Protein AF-A0A6P4ZY18-F1 (afdb_monomer)

pLDDT: mean 88.41, std 15.74, range [32.25, 98.5]

Sequence (252 aa):
MFEMVTLADTQAHAQQAAKAVVVQYEDLEPKIITIEDAILHQSFFHPINKIEKGNLQEAFEKADQIIEGKLRIGGQEHFYLETCAAIVVPHGEDGEMEIYCSTQNPDMTQMLAAKALGVPANRVVCRVKRIGGGFGGKETRICVLSSVCAVAAHKLVWRDSGCNAVTAAGRTVELYTDEHVDAILCPPCNDACVASALLAGYWNIPAITWAAMDPRMDDKILFNTLTRLLLPFNSLGKFNSLGKVNLFSQYM

Structure (mmCIF, N/CA/C/O backbone):
data_AF-A0A6P4ZY18-F1
#
_entry.id   AF-A0A6P4ZY18-F1
#
loop_
_atom_site.group_PDB
_atom_site.id
_atom_site.type_symbol
_atom_site.label_atom_id
_atom_site.label_alt_id
_atom_site.label_comp_id
_atom_site.label_asym_id
_atom_site.label_entity_id
_atom_site.label_seq_id
_atom_site.pdbx_PDB_ins_code
_atom_site.Cartn_x
_atom_site.Cartn_y
_atom_site.Cartn_z
_atom_site.occupancy
_atom_site.B_iso_or_equiv
_atom_site.auth_seq_id
_atom_site.auth_comp_id
_atom_site.auth_asym_id
_atom_site.auth_atom_id
_atom_site.pdbx_PDB_model_num
ATOM 1 N N . MET A 1 1 ? 8.460 -4.652 10.231 1.00 42.56 1 MET A N 1
ATOM 2 C CA . MET A 1 1 ? 7.378 -5.064 9.315 1.00 42.56 1 MET A CA 1
ATOM 3 C C . MET A 1 1 ? 7.852 -4.762 7.904 1.00 42.56 1 MET A C 1
ATOM 5 O O . MET A 1 1 ? 8.140 -3.605 7.629 1.00 42.56 1 MET A O 1
ATOM 9 N N . PHE A 1 2 ? 8.040 -5.785 7.072 1.00 50.34 2 PHE A N 1
ATOM 10 C CA . PHE A 1 2 ? 8.328 -5.607 5.648 1.00 50.34 2 PHE A CA 1
ATOM 11 C C . PHE A 1 2 ? 7.022 -5.822 4.890 1.00 50.34 2 PHE A C 1
ATOM 13 O O . PHE A 1 2 ? 6.466 -6.917 4.929 1.00 50.34 2 PHE A O 1
ATOM 20 N N . GLU A 1 3 ? 6.522 -4.773 4.248 1.00 63.06 3 GLU A N 1
ATOM 21 C CA . GLU A 1 3 ? 5.388 -4.853 3.332 1.00 63.06 3 GLU A CA 1
ATOM 22 C C . GLU A 1 3 ? 5.936 -4.724 1.909 1.00 63.06 3 GLU A C 1
ATOM 24 O O . GLU A 1 3 ? 6.716 -3.817 1.617 1.00 63.06 3 GLU A O 1
ATOM 29 N N . MET A 1 4 ? 5.579 -5.669 1.040 1.00 80.88 4 MET A N 1
ATOM 30 C CA . MET A 1 4 ? 6.040 -5.717 -0.345 1.00 80.88 4 MET A CA 1
ATOM 31 C C . MET A 1 4 ? 4.853 -5.550 -1.287 1.00 80.88 4 MET A C 1
ATOM 33 O O . MET A 1 4 ? 3.763 -6.066 -1.043 1.00 80.88 4 MET A O 1
ATOM 37 N N . VAL A 1 5 ? 5.087 -4.842 -2.385 1.00 86.06 5 VAL A N 1
ATOM 38 C CA . VAL A 1 5 ? 4.104 -4.599 -3.440 1.00 86.06 5 VAL A CA 1
ATOM 39 C C . VAL A 1 5 ? 4.647 -5.223 -4.710 1.00 86.06 5 VAL A C 1
ATOM 41 O O . VAL A 1 5 ? 5.818 -5.045 -5.040 1.00 86.06 5 VAL A O 1
ATOM 44 N N . THR A 1 6 ? 3.806 -5.975 -5.411 1.00 88.62 6 THR A N 1
ATOM 45 C CA . THR A 1 6 ? 4.151 -6.545 -6.713 1.00 88.62 6 THR A CA 1
ATOM 46 C C . THR A 1 6 ? 3.483 -5.739 -7.810 1.00 88.62 6 THR A C 1
ATOM 48 O O . THR A 1 6 ? 2.331 -5.325 -7.690 1.00 88.62 6 THR A O 1
ATOM 51 N N . LEU A 1 7 ? 4.232 -5.501 -8.879 1.00 88.69 7 LEU A N 1
ATOM 52 C CA . LEU A 1 7 ? 3.777 -4.766 -10.047 1.00 88.69 7 LEU A CA 1
ATOM 53 C C . LEU A 1 7 ? 3.957 -5.664 -11.260 1.00 88.69 7 LEU A C 1
ATOM 55 O O . LEU A 1 7 ? 4.969 -6.353 -11.384 1.00 88.69 7 LEU A O 1
ATOM 59 N N . ALA A 1 8 ? 2.954 -5.671 -12.127 1.00 87.44 8 ALA A N 1
ATOM 60 C CA . ALA A 1 8 ? 2.957 -6.436 -13.358 1.00 87.44 8 ALA A CA 1
ATOM 61 C C . ALA A 1 8 ? 2.054 -5.757 -14.395 1.00 87.44 8 ALA A C 1
ATOM 63 O O . ALA A 1 8 ? 1.244 -4.891 -14.065 1.00 87.44 8 ALA A O 1
ATOM 64 N N . ASP A 1 9 ? 2.187 -6.196 -15.638 1.00 85.81 9 ASP A N 1
ATOM 65 C CA . ASP A 1 9 ? 1.346 -5.836 -16.781 1.00 85.81 9 ASP A CA 1
ATOM 66 C C . ASP A 1 9 ? -0.123 -6.266 -16.609 1.00 85.81 9 ASP A C 1
ATOM 68 O O . ASP A 1 9 ? -1.030 -5.618 -17.130 1.00 85.81 9 ASP A O 1
ATOM 72 N N . THR A 1 10 ? -0.375 -7.342 -15.854 1.00 89.50 10 THR A N 1
ATOM 73 C CA . THR A 1 10 ? -1.726 -7.827 -15.554 1.00 89.50 10 THR A CA 1
ATOM 74 C C . THR A 1 10 ? -1.935 -8.109 -14.069 1.00 89.50 10 THR A C 1
ATOM 76 O O . THR A 1 10 ? -1.023 -8.500 -13.336 1.00 89.50 10 THR A O 1
ATOM 79 N N . GLN A 1 11 ? -3.191 -7.997 -13.626 1.00 92.19 11 GLN A N 1
ATOM 80 C CA . GLN A 1 11 ? -3.590 -8.354 -12.262 1.00 92.19 11 GLN A CA 1
ATOM 81 C C . GLN A 1 11 ? -3.248 -9.814 -11.920 1.00 92.19 11 GLN A C 1
ATOM 83 O O . GLN A 1 11 ? -2.811 -10.100 -10.805 1.00 92.19 11 GLN A O 1
ATOM 88 N N . ALA A 1 12 ? -3.427 -10.737 -12.871 1.00 93.94 12 ALA A N 1
ATOM 89 C CA . ALA A 1 12 ? -3.152 -12.155 -12.666 1.00 93.94 12 ALA A CA 1
ATOM 90 C C . ALA A 1 12 ? -1.658 -12.411 -12.415 1.00 93.94 12 ALA A C 1
ATOM 92 O O . ALA A 1 12 ? -1.312 -13.131 -11.476 1.00 93.94 12 ALA A O 1
ATOM 93 N N . HIS A 1 13 ? -0.777 -11.778 -13.196 1.00 89.69 13 HIS A N 1
ATOM 94 C CA . HIS A 1 13 ? 0.669 -11.876 -13.002 1.00 89.69 13 HIS A CA 1
ATOM 95 C C . HIS A 1 13 ? 1.104 -11.281 -11.658 1.00 89.69 13 HIS A C 1
ATOM 97 O O . HIS A 1 13 ? 1.858 -11.926 -10.932 1.00 89.69 13 HIS A O 1
ATOM 103 N N . ALA A 1 14 ? 0.571 -10.116 -11.268 1.00 89.38 14 ALA A N 1
ATOM 104 C CA . ALA A 1 14 ? 0.871 -9.515 -9.966 1.00 89.38 14 ALA A CA 1
ATOM 105 C C . ALA A 1 14 ? 0.472 -10.447 -8.805 1.00 89.38 14 ALA A C 1
ATOM 107 O O . ALA A 1 14 ? 1.253 -10.678 -7.885 1.00 89.38 14 ALA A O 1
ATOM 108 N N . GLN A 1 15 ? -0.711 -11.067 -8.873 1.00 91.69 15 GLN A N 1
ATOM 109 C CA . GLN A 1 15 ? -1.169 -12.017 -7.852 1.00 91.69 15 GLN A CA 1
ATOM 110 C C . GLN A 1 15 ? -0.319 -13.292 -7.788 1.00 91.69 15 GLN A C 1
ATOM 112 O O . GLN A 1 15 ? -0.072 -13.808 -6.698 1.00 91.69 15 GLN A O 1
ATOM 117 N N . GLN A 1 16 ? 0.115 -13.819 -8.935 1.00 91.25 16 GLN A N 1
ATOM 118 C CA . GLN A 1 16 ? 1.015 -14.974 -8.983 1.00 91.25 16 GLN A CA 1
ATOM 119 C C . GLN A 1 16 ? 2.385 -14.629 -8.394 1.00 91.25 16 GLN A C 1
ATOM 121 O O . GLN A 1 16 ? 2.883 -15.370 -7.549 1.00 91.25 16 GLN A O 1
ATOM 126 N N . ALA A 1 17 ? 2.945 -13.477 -8.774 1.00 89.00 17 ALA A N 1
ATOM 127 C CA . ALA A 1 17 ? 4.207 -12.982 -8.238 1.00 89.00 17 ALA A CA 1
ATOM 128 C C . ALA A 1 17 ? 4.126 -12.780 -6.720 1.00 89.00 17 ALA A C 1
ATOM 130 O O . ALA A 1 17 ? 5.000 -13.251 -6.000 1.00 89.00 17 ALA A O 1
ATOM 131 N N . ALA A 1 18 ? 3.047 -12.168 -6.217 1.00 89.62 18 ALA A N 1
ATOM 132 C CA . ALA A 1 18 ? 2.847 -11.951 -4.784 1.00 89.62 18 ALA A CA 1
ATOM 133 C C . ALA A 1 18 ? 2.841 -13.264 -3.987 1.00 89.62 18 ALA A C 1
ATOM 135 O O . ALA A 1 18 ? 3.420 -13.326 -2.908 1.00 89.62 18 ALA A O 1
ATOM 136 N N . LYS A 1 19 ? 2.233 -14.327 -4.530 1.00 90.69 19 LYS A N 1
ATOM 137 C CA . LYS A 1 19 ? 2.196 -15.657 -3.894 1.00 90.69 19 LYS A CA 1
ATOM 138 C C . LYS A 1 19 ? 3.545 -16.378 -3.898 1.00 90.69 19 LYS A C 1
ATOM 140 O O . LYS A 1 19 ? 3.725 -17.299 -3.109 1.00 90.69 19 LYS A O 1
ATOM 145 N N . ALA A 1 20 ? 4.459 -15.998 -4.786 1.00 90.06 20 ALA A N 1
ATOM 146 C CA . ALA A 1 20 ? 5.787 -16.598 -4.886 1.00 90.06 20 ALA A CA 1
ATOM 147 C C . ALA A 1 20 ? 6.813 -15.953 -3.937 1.00 90.06 20 ALA A C 1
ATOM 149 O O . ALA A 1 20 ? 7.893 -16.508 -3.740 1.00 90.06 20 ALA A O 1
ATOM 150 N N . VAL A 1 21 ? 6.498 -14.791 -3.353 1.00 87.88 21 VAL A N 1
ATOM 151 C CA . VAL A 1 21 ? 7.385 -14.105 -2.407 1.00 87.88 21 VAL A CA 1
ATOM 152 C C . VAL A 1 21 ? 7.471 -14.907 -1.109 1.00 87.88 21 VAL A C 1
ATOM 154 O O . VAL A 1 21 ? 6.468 -15.132 -0.435 1.00 87.88 21 VAL A O 1
ATOM 157 N N . VAL A 1 22 ? 8.689 -15.300 -0.734 1.00 88.25 22 VAL A N 1
ATOM 158 C CA . VAL A 1 22 ? 8.976 -15.958 0.545 1.00 88.25 22 VAL A CA 1
ATOM 159 C C . VAL A 1 22 ? 9.568 -14.930 1.498 1.00 88.25 22 VAL A C 1
ATOM 161 O O . VAL A 1 22 ? 10.615 -14.350 1.216 1.00 88.25 22 VAL A O 1
ATOM 164 N N . VAL A 1 23 ? 8.909 -14.721 2.637 1.00 88.06 23 VAL A N 1
ATOM 165 C CA . VAL A 1 23 ? 9.386 -13.828 3.698 1.00 88.06 23 VAL A CA 1
ATOM 166 C C . VAL A 1 23 ? 9.720 -14.659 4.929 1.00 88.06 23 VAL A C 1
ATOM 168 O O . VAL A 1 23 ? 8.939 -15.515 5.341 1.00 88.06 23 VAL A O 1
ATOM 171 N N . GLN A 1 24 ? 10.896 -14.416 5.500 1.00 91.75 24 GLN A N 1
ATOM 172 C CA . GLN A 1 24 ? 11.317 -15.019 6.760 1.00 91.75 24 GLN A CA 1
ATOM 173 C C . GLN A 1 24 ? 11.017 -14.048 7.899 1.00 91.75 24 GLN A C 1
ATOM 175 O O . GLN A 1 24 ? 11.334 -12.861 7.807 1.00 91.75 24 GLN A O 1
ATOM 180 N N . TYR A 1 25 ? 10.401 -14.562 8.959 1.00 91.06 25 TYR A N 1
ATOM 181 C CA . TYR A 1 25 ? 10.022 -13.793 10.137 1.00 91.06 25 TYR A CA 1
ATOM 182 C C . TYR A 1 25 ? 10.661 -14.400 11.380 1.00 91.06 25 TYR A C 1
ATOM 184 O O . TYR A 1 25 ? 10.844 -15.614 11.467 1.00 91.06 25 TYR A O 1
ATOM 192 N N . GLU A 1 26 ? 10.956 -13.539 12.342 1.00 94.56 26 GLU A N 1
ATOM 193 C CA . GLU A 1 26 ? 11.234 -13.918 13.718 1.00 94.56 26 GLU A CA 1
ATOM 194 C C . GLU A 1 26 ? 10.052 -13.452 14.567 1.00 94.56 26 GLU A C 1
ATOM 196 O O . GLU A 1 26 ? 9.634 -12.292 14.477 1.00 94.56 26 GLU A O 1
ATOM 201 N N . ASP A 1 27 ? 9.489 -14.366 15.352 1.00 94.06 27 ASP A N 1
ATOM 202 C CA . ASP A 1 27 ? 8.373 -14.056 16.236 1.00 94.06 27 ASP A CA 1
ATOM 203 C C . ASP A 1 27 ? 8.857 -13.225 17.426 1.00 94.06 27 ASP A C 1
ATOM 205 O O . ASP A 1 27 ? 9.810 -13.589 18.114 1.00 94.06 27 ASP A O 1
ATOM 209 N N . LEU A 1 28 ? 8.162 -12.119 17.689 1.00 94.25 28 LEU A N 1
ATOM 210 C CA . LEU A 1 28 ? 8.415 -11.265 18.844 1.00 94.25 28 LEU A CA 1
ATOM 211 C C . LEU A 1 28 ? 7.358 -11.506 19.922 1.00 94.25 28 LEU A C 1
ATOM 213 O O . LEU A 1 28 ? 6.168 -11.609 19.619 1.00 94.25 28 LEU A O 1
ATOM 217 N N . GLU A 1 29 ? 7.802 -11.535 21.177 1.00 93.56 29 GLU A N 1
ATOM 218 C CA . GLU A 1 29 ? 6.944 -11.646 22.358 1.00 93.56 29 GLU A CA 1
ATOM 219 C C . GLU A 1 29 ? 7.043 -10.379 23.232 1.00 93.56 29 GLU A C 1
ATOM 221 O O . GLU A 1 29 ? 8.130 -9.801 23.341 1.00 93.56 29 GLU A O 1
ATOM 226 N N . PRO A 1 30 ? 5.942 -9.938 23.876 1.00 93.94 30 PRO A N 1
ATOM 227 C CA . PRO A 1 30 ? 4.623 -10.578 23.904 1.00 93.94 30 PRO A CA 1
ATOM 228 C C . PRO A 1 30 ? 3.738 -10.222 22.695 1.00 93.94 30 PRO A C 1
ATOM 230 O O . PRO A 1 30 ? 3.672 -9.066 22.267 1.00 93.94 30 PRO A O 1
ATOM 233 N N . LYS A 1 31 ? 2.975 -11.199 22.193 1.00 95.19 31 LYS A N 1
ATOM 234 C CA . LYS A 1 31 ? 1.903 -10.961 21.208 1.00 95.19 31 LYS A CA 1
ATOM 235 C C . LYS A 1 31 ? 0.659 -10.381 21.892 1.00 95.19 31 LYS A C 1
ATOM 237 O O . LYS A 1 31 ? -0.086 -11.095 22.557 1.00 95.19 31 LYS A O 1
ATOM 242 N N . ILE A 1 32 ? 0.410 -9.086 21.705 1.00 96.62 32 ILE A N 1
ATOM 243 C CA . ILE A 1 32 ? -0.760 -8.388 22.263 1.00 96.62 32 ILE A CA 1
ATOM 244 C C . ILE A 1 32 ? -1.879 -8.371 21.219 1.00 96.62 32 ILE A C 1
ATOM 246 O O . ILE A 1 32 ? -1.784 -7.643 20.231 1.00 96.62 32 ILE A O 1
ATOM 250 N N . ILE A 1 33 ? -2.928 -9.174 21.428 1.00 96.38 33 ILE A N 1
ATOM 251 C CA . ILE A 1 33 ? -4.028 -9.334 20.459 1.00 96.38 33 ILE A CA 1
ATOM 252 C C . ILE A 1 33 ? -5.379 -8.934 21.060 1.00 96.38 33 ILE A C 1
ATOM 254 O O . ILE A 1 33 ? -6.171 -8.259 20.401 1.00 96.38 33 ILE A O 1
ATOM 258 N N . THR A 1 34 ? -5.667 -9.345 22.298 1.00 97.31 34 THR A N 1
ATOM 259 C CA . THR A 1 34 ? -6.950 -9.060 22.955 1.00 97.31 34 THR A CA 1
ATOM 260 C C . THR A 1 34 ? -6.918 -7.763 23.765 1.00 97.31 34 THR A C 1
ATOM 262 O O . THR A 1 34 ? -5.857 -7.240 24.109 1.00 97.31 34 THR A O 1
ATOM 265 N N . ILE A 1 35 ? -8.103 -7.243 24.109 1.00 97.06 35 ILE A N 1
ATOM 266 C CA . ILE A 1 35 ? -8.228 -6.081 25.004 1.00 97.06 35 ILE A CA 1
ATOM 267 C C . ILE A 1 35 ? -7.617 -6.405 26.375 1.00 97.06 35 ILE A C 1
ATOM 269 O O . ILE A 1 35 ? -6.949 -5.563 26.968 1.00 97.06 35 ILE A O 1
ATOM 273 N N . GLU A 1 36 ? -7.799 -7.629 26.869 1.00 97.00 36 GLU A N 1
ATOM 274 C CA . GLU A 1 36 ? -7.217 -8.079 28.132 1.00 97.00 36 GLU A CA 1
ATOM 275 C C . GLU A 1 36 ? -5.690 -8.140 28.081 1.00 97.00 36 GLU A C 1
ATOM 277 O O . GLU A 1 36 ? -5.051 -7.708 29.040 1.00 97.00 36 GLU A O 1
ATOM 282 N N . ASP A 1 37 ? -5.104 -8.590 26.966 1.00 97.69 37 ASP A N 1
ATOM 283 C CA . ASP A 1 37 ? -3.647 -8.582 26.787 1.00 97.69 37 ASP A CA 1
ATOM 284 C C . ASP A 1 37 ? -3.105 -7.153 26.822 1.00 97.69 37 ASP A C 1
ATOM 286 O O . ASP A 1 37 ? -2.091 -6.888 27.468 1.00 97.69 37 ASP A O 1
ATOM 290 N N . ALA A 1 38 ? -3.792 -6.219 26.157 1.00 97.31 38 ALA A N 1
ATOM 291 C CA . ALA A 1 38 ? -3.405 -4.814 26.144 1.00 97.31 38 ALA A CA 1
ATOM 292 C C . ALA A 1 38 ? -3.489 -4.191 27.547 1.00 97.31 38 ALA A C 1
ATOM 294 O O . ALA A 1 38 ? -2.590 -3.446 27.935 1.00 97.31 38 ALA A O 1
ATOM 295 N N . ILE A 1 39 ? -4.515 -4.542 28.335 1.00 96.31 39 ILE A N 1
ATOM 296 C CA . ILE A 1 39 ? -4.643 -4.121 29.738 1.00 96.31 39 ILE A CA 1
ATOM 297 C C . ILE A 1 39 ? -3.508 -4.701 30.589 1.00 96.31 39 ILE A C 1
ATOM 299 O O . ILE A 1 39 ? -2.881 -3.957 31.344 1.00 96.31 39 ILE A O 1
ATOM 303 N N . LEU A 1 40 ? -3.224 -6.001 30.452 1.00 97.56 40 LEU A N 1
ATOM 304 C CA . LEU A 1 40 ? -2.169 -6.696 31.196 1.00 97.56 40 LEU A CA 1
ATOM 305 C C . LEU A 1 40 ? -0.786 -6.080 30.938 1.00 97.56 40 LEU A C 1
ATOM 307 O O . LEU A 1 40 ? -0.011 -5.901 31.873 1.00 97.56 40 LEU A O 1
ATOM 311 N N . HIS A 1 41 ? -0.501 -5.725 29.683 1.00 96.88 41 HIS A N 1
ATOM 312 C CA . HIS A 1 41 ? 0.784 -5.165 29.253 1.00 96.88 41 HIS A CA 1
ATOM 313 C C . HIS A 1 41 ? 0.817 -3.628 29.229 1.00 96.88 41 HIS A C 1
ATOM 315 O O . HIS A 1 41 ? 1.793 -3.050 28.757 1.00 96.88 41 HIS A O 1
ATOM 321 N N . GLN A 1 42 ? -0.238 -2.960 29.708 1.00 95.88 42 GLN A N 1
ATOM 322 C CA . GLN A 1 42 ? -0.381 -1.498 29.700 1.00 95.88 42 GLN A CA 1
ATOM 323 C C . GLN A 1 42 ? -0.130 -0.849 28.320 1.00 95.88 42 GLN A C 1
ATOM 325 O O . GLN A 1 42 ? 0.445 0.235 28.217 1.00 95.88 42 GLN A O 1
ATOM 330 N N . SER A 1 43 ? -0.563 -1.513 27.245 1.00 96.06 43 SER A N 1
ATOM 331 C CA . SER A 1 43 ? -0.376 -1.062 25.863 1.00 96.06 43 SER A CA 1
ATOM 332 C C . SER A 1 43 ? -1.589 -0.254 25.396 1.00 96.06 43 SER A C 1
ATOM 334 O O . SER A 1 43 ? -2.583 -0.807 24.925 1.00 96.06 43 SER A O 1
ATOM 336 N N . PHE A 1 44 ? -1.527 1.070 25.561 1.00 95.19 44 PHE A N 1
ATOM 337 C CA . PHE A 1 44 ? -2.635 1.977 25.252 1.00 95.19 44 PHE A CA 1
ATOM 338 C C . PHE A 1 44 ? -2.226 3.100 24.298 1.00 95.19 44 PHE A C 1
ATOM 340 O O . PHE A 1 44 ? -1.105 3.608 24.341 1.00 95.19 44 PHE A O 1
ATOM 347 N N . PHE A 1 45 ? -3.181 3.558 23.486 1.00 94.19 45 PHE A N 1
ATOM 348 C CA . PHE A 1 45 ? -3.066 4.845 22.807 1.00 94.19 45 PHE A CA 1
ATOM 349 C C . PHE A 1 45 ? -3.425 5.966 23.786 1.00 94.19 45 PHE A C 1
ATOM 351 O O . PHE A 1 45 ? -4.502 5.956 24.381 1.00 94.19 45 PHE A O 1
ATOM 358 N N . HIS A 1 46 ? -2.529 6.935 23.951 1.00 92.50 46 HIS A N 1
ATOM 359 C CA . HIS A 1 46 ? -2.738 8.084 24.830 1.00 92.50 46 HIS A CA 1
ATOM 360 C C . HIS A 1 46 ? -3.170 9.335 24.048 1.00 92.50 46 HIS A C 1
ATOM 362 O O . HIS A 1 46 ? -2.766 9.493 22.893 1.00 92.50 46 HIS A O 1
ATOM 368 N N . PRO A 1 47 ? -3.934 10.255 24.676 1.00 93.56 47 PRO A N 1
ATOM 369 C CA . PRO A 1 47 ? -4.388 10.242 26.076 1.00 93.56 47 PRO A CA 1
ATOM 370 C C . PRO A 1 47 ? -5.633 9.368 26.331 1.00 93.56 47 PRO A C 1
ATOM 372 O O . PRO A 1 47 ? -6.435 9.127 25.433 1.00 93.56 47 PRO A O 1
ATOM 375 N N . ILE A 1 48 ? -5.817 8.932 27.586 1.00 91.69 48 ILE A N 1
ATOM 376 C CA . ILE A 1 48 ? -7.047 8.249 28.024 1.00 91.69 48 ILE A CA 1
ATOM 377 C C . ILE A 1 48 ? -8.107 9.314 28.311 1.00 91.69 48 ILE A C 1
ATOM 379 O O . ILE A 1 48 ? -7.926 10.160 29.187 1.00 91.69 48 ILE A O 1
ATOM 383 N N . ASN A 1 49 ? -9.216 9.265 27.576 1.00 93.88 49 ASN A N 1
ATOM 384 C CA . ASN A 1 49 ? -10.310 10.223 27.715 1.00 93.88 49 ASN A CA 1
ATOM 385 C C . ASN A 1 49 ? -11.226 9.848 28.891 1.00 93.88 49 ASN A C 1
ATOM 387 O O . ASN A 1 49 ? -11.615 8.688 29.032 1.00 93.88 49 ASN A O 1
ATOM 391 N N . LYS A 1 50 ? -11.607 10.835 29.712 1.00 94.88 50 LYS A N 1
ATOM 392 C CA . LYS A 1 50 ? -12.497 10.666 30.871 1.00 94.88 50 LYS A CA 1
ATOM 393 C C . LYS A 1 50 ? -13.536 11.785 30.908 1.00 94.88 50 LYS A C 1
ATOM 395 O O . LYS A 1 50 ? -13.184 12.951 30.750 1.00 94.88 50 LYS A O 1
ATOM 400 N N . ILE A 1 51 ? -14.800 11.434 31.135 1.00 95.88 51 ILE A N 1
ATOM 401 C CA . ILE A 1 51 ? -15.903 12.382 31.343 1.00 95.88 51 ILE A CA 1
ATOM 402 C C . ILE A 1 51 ? -16.562 12.033 32.677 1.00 95.88 51 ILE A C 1
ATOM 404 O O . ILE A 1 51 ? -16.993 10.899 32.868 1.00 95.88 51 ILE A O 1
ATOM 408 N N . GLU A 1 52 ? -16.645 12.997 33.592 1.00 95.44 52 GLU A N 1
ATOM 409 C CA . GLU A 1 52 ? -17.253 12.826 34.917 1.00 95.44 52 GLU A CA 1
ATOM 410 C C . GLU A 1 52 ? -18.181 13.992 35.245 1.00 95.44 52 GLU A C 1
ATOM 412 O O . GLU A 1 52 ? -17.946 15.131 34.836 1.00 95.44 52 GLU A O 1
ATOM 417 N N . LYS A 1 53 ? -19.249 13.708 35.996 1.00 96.75 53 LYS A N 1
ATOM 418 C CA . LYS A 1 53 ? -20.207 14.715 36.452 1.00 96.75 53 LYS A CA 1
ATOM 419 C C . LYS A 1 53 ? -20.801 14.315 37.802 1.00 96.75 53 LYS A C 1
ATOM 421 O O . LYS A 1 53 ? -21.322 13.215 37.937 1.00 96.75 53 LYS A O 1
ATOM 426 N N . GLY A 1 54 ? -20.800 15.245 38.758 1.00 96.38 54 GLY A N 1
ATOM 427 C CA . GLY A 1 54 ? -21.353 15.029 40.101 1.00 96.38 54 GLY A CA 1
ATOM 428 C C . GLY A 1 54 ? -20.417 14.251 41.034 1.00 96.38 54 GLY A C 1
ATOM 429 O O . GLY A 1 54 ? -19.223 14.142 40.765 1.00 96.38 54 GLY A O 1
ATOM 430 N N . ASN A 1 55 ? -20.968 13.735 42.139 1.00 96.38 55 ASN A N 1
ATOM 431 C CA . ASN A 1 55 ? -20.242 12.956 43.146 1.00 96.38 55 ASN A CA 1
ATOM 432 C C . ASN A 1 55 ? -20.709 11.491 43.130 1.00 96.38 55 ASN A C 1
ATOM 434 O O . ASN A 1 55 ? -21.772 11.165 43.657 1.00 96.38 55 ASN A O 1
ATOM 438 N N . LEU A 1 56 ? -19.911 10.612 42.515 1.00 95.00 56 LEU A N 1
ATOM 439 C CA . LEU A 1 56 ? -20.223 9.182 42.420 1.00 95.00 56 LEU A CA 1
ATOM 440 C C . LEU A 1 56 ? -20.239 8.495 43.788 1.00 95.00 56 LEU A C 1
ATOM 442 O O . LEU A 1 56 ? -21.073 7.624 44.010 1.00 95.00 56 LEU A O 1
ATOM 446 N N . GLN A 1 57 ? -19.351 8.888 44.702 1.00 95.38 57 GLN A N 1
ATOM 447 C CA . GLN A 1 57 ? -19.225 8.231 46.002 1.00 95.38 57 GLN A CA 1
ATOM 448 C C . GLN A 1 57 ? -20.488 8.420 46.847 1.00 95.38 57 GLN A C 1
ATOM 450 O O . GLN A 1 57 ? -21.060 7.447 47.329 1.00 95.38 57 GLN A O 1
ATOM 455 N N . GLU A 1 58 ? -20.992 9.654 46.919 1.00 96.75 58 GLU A N 1
ATOM 456 C CA . GLU A 1 58 ? -22.254 9.957 47.602 1.00 96.75 58 GLU A CA 1
ATOM 457 C C . GLU A 1 58 ? -23.451 9.241 46.952 1.00 96.75 58 GLU A C 1
ATOM 459 O O . GLU A 1 58 ? -24.368 8.798 47.643 1.00 96.75 58 GLU A O 1
ATOM 464 N N . ALA A 1 59 ? -23.452 9.112 45.621 1.00 95.69 59 ALA A N 1
ATOM 465 C CA . ALA A 1 59 ? -24.513 8.411 44.904 1.00 95.69 59 ALA A CA 1
ATOM 466 C C . ALA A 1 59 ? -24.529 6.905 45.220 1.00 95.69 59 ALA A C 1
ATOM 468 O O . ALA A 1 59 ? -25.607 6.346 45.412 1.00 95.69 59 ALA A O 1
ATOM 469 N N . PHE A 1 60 ? -23.358 6.264 45.316 1.00 96.31 60 PHE A N 1
ATOM 470 C CA . PHE A 1 60 ? -23.248 4.851 45.693 1.00 96.31 60 PHE A CA 1
ATOM 471 C C . PHE A 1 60 ? -23.680 4.594 47.140 1.00 96.31 60 PHE A C 1
ATOM 473 O O . PHE A 1 60 ? -24.367 3.611 47.393 1.00 96.31 60 PHE A O 1
ATOM 480 N N . GLU A 1 61 ? -23.333 5.480 48.078 1.00 96.50 61 GLU A N 1
ATOM 481 C CA . GLU A 1 61 ? -23.726 5.347 49.491 1.00 96.50 61 GLU A CA 1
ATOM 482 C C . GLU A 1 61 ? -25.244 5.437 49.702 1.00 96.50 61 GLU A C 1
ATOM 484 O O . GLU A 1 61 ? -25.780 4.834 50.629 1.00 96.50 61 GLU A O 1
ATOM 489 N N . LYS A 1 62 ? -25.944 6.185 48.841 1.00 96.88 62 LYS A N 1
ATOM 490 C CA . LYS A 1 62 ? -27.400 6.376 48.910 1.00 96.88 62 LYS A CA 1
ATOM 491 C C . LYS A 1 62 ? -28.200 5.363 48.087 1.00 96.88 62 LYS A C 1
ATOM 493 O O . LYS A 1 62 ? -29.426 5.431 48.105 1.00 96.88 62 LYS A O 1
ATOM 498 N N . ALA A 1 63 ? -27.547 4.488 47.325 1.00 97.31 63 ALA A N 1
ATOM 499 C CA . ALA A 1 63 ? -28.232 3.567 46.426 1.00 97.31 63 ALA A CA 1
ATOM 500 C C . ALA A 1 63 ? -28.830 2.373 47.188 1.00 97.31 63 ALA A C 1
ATOM 502 O O . ALA A 1 63 ? -28.140 1.716 47.962 1.00 97.31 63 ALA A O 1
ATOM 503 N N . ASP A 1 64 ? -30.093 2.037 46.908 1.00 97.88 64 ASP A N 1
ATOM 504 C CA . ASP A 1 64 ? -30.757 0.872 47.515 1.00 97.88 64 ASP A CA 1
ATOM 505 C C . ASP A 1 64 ? -30.173 -0.464 47.023 1.00 97.88 64 ASP A C 1
ATOM 507 O O . ASP A 1 64 ? -30.204 -1.473 47.729 1.00 97.88 64 ASP A O 1
ATOM 511 N N . GLN A 1 65 ? -29.667 -0.492 45.784 1.00 97.56 65 GLN A N 1
ATOM 512 C CA . GLN A 1 65 ? -29.096 -1.675 45.141 1.00 97.56 65 GLN A CA 1
ATOM 513 C C . GLN A 1 65 ? -27.920 -1.295 44.239 1.00 97.56 65 GLN A C 1
ATOM 515 O O . GLN A 1 65 ? -27.939 -0.261 43.572 1.00 97.56 65 GLN A O 1
ATOM 520 N N . ILE A 1 66 ? -26.922 -2.179 44.177 1.00 96.94 66 ILE A N 1
ATOM 521 C CA . ILE A 1 66 ? -25.755 -2.066 43.298 1.00 96.94 66 ILE A CA 1
ATOM 522 C C . ILE A 1 66 ? -25.699 -3.325 42.430 1.00 96.94 66 ILE A C 1
ATOM 524 O O . ILE A 1 66 ? -25.764 -4.440 42.945 1.00 96.94 66 ILE A O 1
ATOM 528 N N . ILE A 1 67 ? -25.589 -3.145 41.112 1.00 96.81 67 ILE A N 1
ATOM 529 C CA . ILE A 1 67 ? -25.489 -4.238 40.139 1.00 96.81 67 ILE A CA 1
ATOM 530 C C . ILE A 1 67 ? -24.194 -4.064 39.354 1.00 96.81 67 ILE A C 1
ATOM 532 O O . ILE A 1 67 ? -23.971 -3.024 38.737 1.00 96.81 67 ILE A O 1
ATOM 536 N N . GLU A 1 68 ? -23.369 -5.106 39.344 1.00 97.38 68 GLU A N 1
ATOM 537 C CA . GLU A 1 68 ? -22.110 -5.140 38.607 1.00 97.38 68 GLU A CA 1
ATOM 538 C C . GLU A 1 68 ? -22.187 -6.136 37.450 1.00 97.38 68 GLU A C 1
ATOM 540 O O . GLU A 1 68 ? -22.798 -7.202 37.548 1.00 97.38 68 GLU A O 1
ATOM 545 N N . GLY A 1 69 ? -21.546 -5.798 36.334 1.00 96.88 69 GLY A N 1
ATOM 546 C CA . GLY A 1 69 ? -21.515 -6.652 35.158 1.00 96.88 69 GLY A CA 1
ATOM 547 C C . GLY A 1 69 ? -20.459 -6.214 34.156 1.00 96.88 69 GLY A C 1
ATOM 548 O O . GLY A 1 69 ? -19.926 -5.106 34.219 1.00 96.88 69 GLY A O 1
ATOM 549 N N . LYS A 1 70 ? -20.153 -7.107 33.214 1.00 96.44 70 LYS A N 1
ATOM 550 C CA . LYS A 1 70 ? -19.272 -6.835 32.076 1.00 96.44 70 LYS A CA 1
ATOM 551 C C . LYS A 1 70 ? -19.993 -7.220 30.791 1.00 96.44 70 LYS A C 1
ATOM 553 O O . LYS A 1 70 ? -20.647 -8.258 30.738 1.00 96.44 70 LYS A O 1
ATOM 558 N N . LEU A 1 71 ? -19.840 -6.398 29.759 1.00 96.94 71 LEU A N 1
ATOM 559 C CA . LEU A 1 71 ? -20.382 -6.637 28.425 1.00 96.94 71 LEU A CA 1
ATOM 560 C C . LEU A 1 71 ? -19.242 -6.604 27.409 1.00 96.94 71 LEU A C 1
ATOM 562 O O . LEU A 1 71 ? -18.356 -5.755 27.493 1.00 96.94 71 LEU A O 1
ATOM 566 N N . ARG A 1 72 ? -19.290 -7.511 26.431 1.00 96.38 72 ARG A N 1
ATOM 567 C CA . ARG A 1 72 ? -18.424 -7.483 25.251 1.00 96.38 72 ARG A CA 1
ATOM 568 C C . ARG A 1 72 ? -19.263 -7.301 23.997 1.00 96.38 72 ARG A C 1
ATOM 570 O O . ARG A 1 72 ? -20.320 -7.910 23.866 1.00 96.38 72 ARG A O 1
ATOM 577 N N . ILE A 1 73 ? -18.752 -6.493 23.077 1.00 97.38 73 ILE A N 1
ATOM 578 C CA . ILE A 1 73 ? -19.346 -6.240 21.764 1.00 97.38 73 ILE A CA 1
ATOM 579 C C . ILE A 1 73 ? -18.262 -6.537 20.726 1.00 97.38 73 ILE A C 1
ATOM 581 O O . ILE A 1 73 ? -17.124 -6.099 20.883 1.00 97.38 73 ILE A O 1
ATOM 585 N N . GLY A 1 74 ? -18.595 -7.343 19.717 1.00 97.06 74 GLY A N 1
ATOM 586 C CA . GLY A 1 74 ? -17.656 -7.742 18.667 1.00 97.06 74 GLY A CA 1
ATOM 587 C C . GLY A 1 74 ? -17.353 -6.623 17.667 1.00 97.06 74 GLY A C 1
ATOM 588 O O . GLY A 1 74 ? -18.020 -5.591 17.646 1.00 97.06 74 GLY A O 1
ATOM 589 N N . GLY A 1 75 ? -16.349 -6.855 16.819 1.00 95.81 75 GLY A N 1
ATOM 590 C CA . GLY A 1 75 ? -16.054 -5.983 15.682 1.00 95.81 75 GLY A CA 1
ATOM 591 C C . GLY A 1 75 ? -17.088 -6.107 14.560 1.00 95.81 75 GLY A C 1
ATOM 592 O O . GLY A 1 75 ? -17.870 -7.058 14.513 1.00 95.81 75 GLY A O 1
ATOM 593 N N . GLN A 1 76 ? -17.060 -5.152 13.632 1.00 96.88 76 GLN A N 1
ATOM 594 C CA . GLN A 1 76 ? -17.926 -5.120 12.459 1.00 96.88 76 GLN A CA 1
ATOM 595 C C . GLN A 1 76 ? -17.108 -4.736 11.226 1.00 96.88 76 GLN A C 1
ATOM 597 O O . GLN A 1 76 ? -16.362 -3.760 11.257 1.00 96.88 76 GLN A O 1
ATOM 602 N N . GLU A 1 77 ? -17.262 -5.497 10.143 1.00 94.69 77 GLU A N 1
ATOM 603 C CA . GLU A 1 77 ? -16.707 -5.129 8.841 1.00 94.69 77 GLU A CA 1
ATOM 604 C C . GLU A 1 77 ? -17.691 -4.227 8.086 1.00 94.69 77 GLU A C 1
ATOM 606 O O . GLU A 1 77 ? -18.906 -4.421 8.155 1.00 94.69 77 GLU A O 1
ATOM 611 N N . HIS A 1 78 ? -17.167 -3.256 7.340 1.00 95.12 78 HIS A N 1
ATOM 612 C CA . HIS A 1 78 ? -17.970 -2.262 6.626 1.00 95.12 78 HIS A CA 1
ATOM 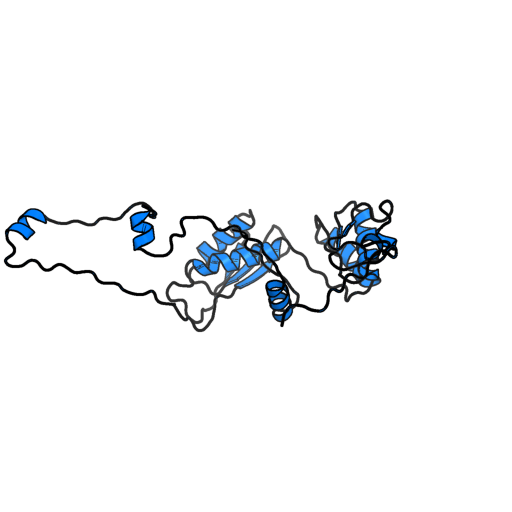613 C C . HIS A 1 78 ? -18.778 -2.881 5.487 1.00 95.12 78 HIS A C 1
ATOM 615 O O . HIS A 1 78 ? -19.903 -2.466 5.223 1.00 95.12 78 HIS A O 1
ATOM 621 N N . PHE A 1 79 ? -18.173 -3.848 4.79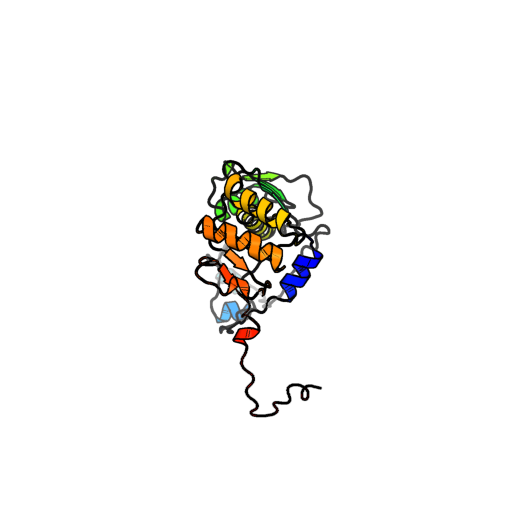2 1.00 96.19 79 PHE A N 1
ATOM 622 C CA . PHE A 1 79 ? -18.793 -4.593 3.697 1.00 96.19 79 PHE A CA 1
ATOM 623 C C . PHE A 1 79 ? -19.346 -3.704 2.564 1.00 96.19 79 PHE A C 1
ATOM 625 O O . PHE A 1 79 ? -20.411 -3.954 1.997 1.00 96.19 79 PHE A O 1
ATOM 632 N N . TYR A 1 80 ? -18.617 -2.637 2.221 1.00 96.56 80 TYR A N 1
ATOM 633 C CA . TYR A 1 80 ? -18.894 -1.850 1.020 1.00 96.56 80 TYR A CA 1
ATOM 634 C C . TYR A 1 80 ? -18.806 -2.732 -0.239 1.00 96.56 80 TYR A C 1
ATOM 636 O O . TYR A 1 80 ? -17.903 -3.556 -0.367 1.00 96.56 80 TYR A O 1
ATOM 644 N N . LEU A 1 81 ? -19.754 -2.569 -1.169 1.00 97.44 81 LEU A N 1
ATOM 645 C CA . LEU A 1 81 ? -19.853 -3.427 -2.360 1.00 97.44 81 LEU A CA 1
ATOM 646 C C . LEU A 1 81 ? -18.773 -3.123 -3.401 1.00 97.44 81 LEU A C 1
ATOM 648 O O . LEU A 1 81 ? -18.318 -4.020 -4.104 1.00 97.44 81 LEU A O 1
ATOM 652 N N . GLU A 1 82 ? -18.350 -1.866 -3.503 1.00 97.62 82 GLU A N 1
ATOM 653 C CA . GLU A 1 82 ? -17.118 -1.518 -4.202 1.00 97.62 82 GLU A CA 1
ATOM 654 C C . GLU A 1 82 ? -15.972 -1.599 -3.197 1.00 97.62 82 GLU A C 1
ATOM 656 O O . GLU A 1 82 ? -15.934 -0.813 -2.252 1.00 97.62 82 GLU A O 1
ATOM 661 N N . THR A 1 83 ? -15.016 -2.502 -3.398 1.00 95.62 83 THR A N 1
ATOM 662 C CA . THR A 1 83 ? -13.818 -2.579 -2.553 1.00 95.62 83 THR A CA 1
ATOM 663 C C . THR A 1 83 ? -12.948 -1.324 -2.676 1.00 95.62 83 THR A C 1
ATOM 665 O O . THR A 1 83 ? -13.151 -0.475 -3.543 1.00 95.62 83 THR A O 1
ATOM 668 N N . CYS A 1 84 ? -11.953 -1.178 -1.803 1.00 94.69 84 CYS A N 1
ATOM 669 C CA . CYS A 1 84 ? -10.937 -0.137 -1.937 1.00 94.69 84 CYS A CA 1
ATOM 670 C C . CYS A 1 84 ? -10.261 -0.192 -3.319 1.00 94.69 84 CYS A C 1
ATOM 672 O O . CYS A 1 84 ? -9.765 -1.244 -3.719 1.00 94.69 84 CYS A O 1
ATOM 674 N N . ALA A 1 85 ? -10.245 0.935 -4.033 1.00 95.75 85 ALA A N 1
ATOM 675 C CA . ALA A 1 85 ? -9.679 1.041 -5.373 1.00 95.75 85 ALA A CA 1
ATOM 676 C C . ALA A 1 85 ? -9.074 2.432 -5.596 1.00 95.75 85 ALA A C 1
ATOM 678 O O . ALA A 1 85 ? -9.658 3.442 -5.189 1.00 95.75 85 ALA A O 1
ATOM 679 N N . ALA A 1 86 ? -7.923 2.471 -6.264 1.00 96.44 86 ALA A N 1
ATOM 680 C CA . ALA A 1 86 ? -7.276 3.694 -6.709 1.00 96.44 86 ALA A CA 1
ATOM 681 C C . ALA A 1 86 ? -6.606 3.470 -8.070 1.00 96.44 86 ALA A C 1
ATOM 683 O O . ALA A 1 86 ? -6.052 2.401 -8.325 1.00 96.44 86 ALA A O 1
ATOM 684 N N . ILE A 1 87 ? -6.643 4.487 -8.924 1.00 97.56 87 ILE A N 1
ATOM 685 C CA . ILE A 1 87 ? -5.859 4.576 -10.157 1.00 97.56 87 ILE A CA 1
ATOM 686 C C . ILE A 1 87 ? -4.987 5.817 -10.022 1.00 97.56 87 ILE A C 1
ATOM 688 O O . ILE A 1 87 ? -5.501 6.890 -9.706 1.00 97.56 87 ILE A O 1
ATOM 692 N N . VAL A 1 88 ? -3.684 5.670 -10.251 1.00 97.06 88 VAL A N 1
ATOM 693 C CA . VAL A 1 88 ? -2.735 6.785 -10.215 1.00 97.06 88 VAL A CA 1
ATOM 694 C C . VAL A 1 88 ? -2.143 6.976 -11.599 1.00 97.06 88 VAL A C 1
ATOM 696 O O . VAL A 1 88 ? -1.679 6.016 -12.210 1.00 97.06 88 VAL A O 1
ATOM 699 N N . VAL A 1 89 ? -2.181 8.213 -12.081 1.00 95.88 89 VAL A N 1
ATOM 700 C CA . VAL A 1 89 ? -1.683 8.607 -13.395 1.00 95.88 89 VAL A CA 1
ATOM 701 C C . VAL A 1 89 ? -0.605 9.672 -13.190 1.00 95.88 89 VAL A C 1
ATOM 703 O O . VAL A 1 89 ? -0.946 10.793 -12.811 1.00 95.88 89 VAL A O 1
ATOM 706 N N . PRO A 1 90 ? 0.684 9.346 -13.387 1.00 93.38 90 PRO A N 1
ATOM 707 C CA . PRO A 1 90 ? 1.740 10.349 -13.402 1.00 93.38 90 PRO A CA 1
ATOM 708 C C . PRO A 1 90 ? 1.672 11.156 -14.706 1.00 93.38 90 PRO A C 1
ATOM 710 O O . PRO A 1 90 ? 1.404 10.598 -15.770 1.00 93.38 90 PRO A O 1
ATOM 713 N N . HIS A 1 91 ? 1.927 12.461 -14.630 1.00 89.88 91 HIS A N 1
ATOM 714 C CA . HIS A 1 91 ? 1.929 13.357 -15.794 1.00 89.88 91 HIS A CA 1
ATOM 715 C C . HIS A 1 91 ? 3.320 13.562 -16.412 1.00 89.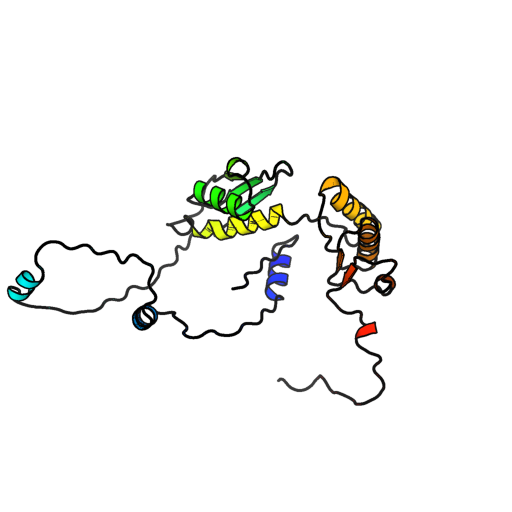88 91 HIS A C 1
ATOM 717 O O . HIS A 1 91 ? 3.423 14.178 -17.465 1.00 89.88 91 HIS A O 1
ATOM 723 N N . GLY A 1 92 ? 4.377 13.022 -15.797 1.00 80.06 92 GLY A N 1
ATOM 724 C CA . GLY A 1 92 ? 5.750 13.047 -16.323 1.00 80.06 92 GLY A CA 1
ATOM 725 C C . GLY A 1 92 ? 6.525 14.342 -16.060 1.00 80.06 92 GLY A C 1
ATOM 726 O O . GLY A 1 92 ? 7.749 14.335 -16.122 1.00 80.06 92 GLY A O 1
ATOM 727 N N . GLU A 1 93 ? 5.849 15.430 -15.692 1.00 86.00 93 GLU A N 1
ATOM 728 C CA . GLU A 1 93 ? 6.466 16.734 -15.424 1.00 86.00 93 GLU A CA 1
ATOM 729 C C . GLU A 1 93 ? 6.341 17.106 -13.944 1.00 86.00 93 GLU A C 1
ATOM 731 O O . GLU A 1 93 ? 5.321 16.827 -13.321 1.00 86.00 93 GLU A O 1
ATOM 736 N N . ASP A 1 94 ? 7.375 17.726 -13.363 1.00 86.25 94 ASP A N 1
ATOM 737 C CA . ASP A 1 94 ? 7.352 18.339 -12.021 1.00 86.25 94 ASP A CA 1
ATOM 738 C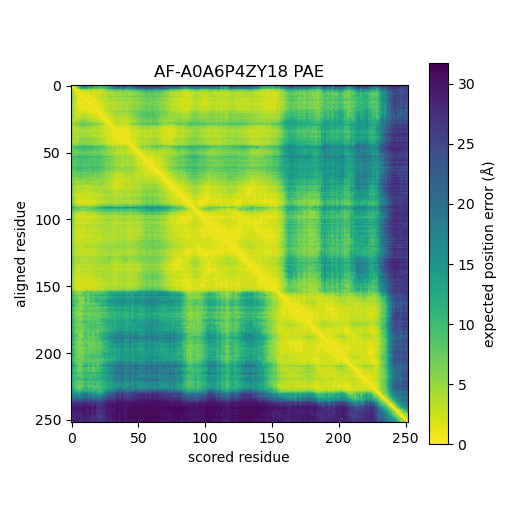 C . ASP A 1 94 ? 6.856 17.447 -10.854 1.00 86.25 94 ASP A C 1
ATOM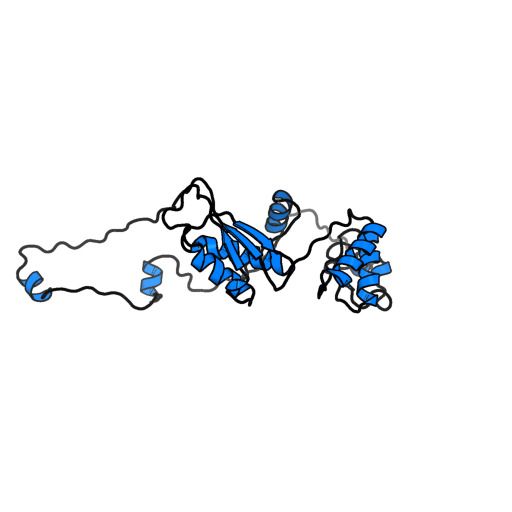 740 O O . ASP A 1 94 ? 6.476 17.941 -9.785 1.00 86.25 94 ASP A O 1
ATOM 744 N N . GLY A 1 95 ? 6.864 16.122 -11.033 1.00 85.94 95 GLY A N 1
ATOM 745 C CA . GLY A 1 95 ? 6.287 15.172 -10.076 1.00 85.94 95 GLY A CA 1
ATOM 746 C C . GLY A 1 95 ? 4.756 15.219 -10.006 1.00 85.94 95 GLY A C 1
ATOM 747 O O . GLY A 1 95 ? 4.179 14.775 -9.011 1.00 85.94 95 GLY A O 1
ATOM 748 N N . GLU A 1 96 ? 4.101 15.767 -11.030 1.00 94.75 96 GLU A N 1
ATOM 749 C CA . GLU A 1 96 ? 2.652 15.899 -11.104 1.00 94.75 96 GLU A CA 1
ATOM 750 C C . GLU A 1 96 ? 1.954 14.558 -11.315 1.00 94.75 96 GLU A C 1
ATOM 752 O O . GLU A 1 96 ? 2.387 13.709 -12.102 1.00 94.75 96 GLU A O 1
ATOM 757 N N . MET A 1 97 ? 0.835 14.368 -10.617 1.00 96.31 97 MET A N 1
ATOM 758 C CA . MET A 1 97 ? -0.011 13.193 -10.788 1.00 96.31 97 MET A CA 1
ATOM 759 C C . MET A 1 97 ? -1.470 13.428 -10.409 1.00 96.31 97 MET A C 1
ATOM 761 O O . MET A 1 97 ? -1.804 14.208 -9.511 1.00 96.31 97 MET A O 1
ATOM 765 N N . GLU A 1 98 ? -2.335 12.636 -11.031 1.00 97.94 98 GLU A N 1
ATOM 766 C CA . GLU A 1 98 ? -3.738 12.502 -10.671 1.00 97.94 98 GLU A CA 1
ATOM 767 C C . GLU A 1 98 ? -4.016 11.149 -10.010 1.00 97.94 98 GLU A C 1
ATOM 769 O O . GLU A 1 98 ? -3.611 10.089 -10.489 1.00 97.94 98 GLU A O 1
ATOM 774 N N . ILE A 1 99 ? -4.772 11.183 -8.915 1.00 98.19 99 ILE A N 1
ATOM 775 C CA . ILE A 1 99 ? -5.235 10.011 -8.178 1.00 98.19 99 ILE A CA 1
ATOM 776 C C . ILE A 1 99 ? -6.757 9.945 -8.293 1.00 98.19 99 ILE A C 1
ATOM 778 O O . ILE A 1 99 ? -7.470 10.779 -7.742 1.00 98.19 99 ILE A O 1
ATOM 782 N N . TYR A 1 100 ? -7.272 8.918 -8.953 1.00 98.50 100 TYR A N 1
ATOM 783 C CA . TYR A 1 100 ? -8.693 8.589 -8.982 1.00 98.50 100 TYR A CA 1
ATOM 784 C C . TYR A 1 100 ? -8.963 7.554 -7.900 1.00 98.50 100 TYR A C 1
ATOM 786 O O . TYR A 1 100 ? -8.562 6.400 -8.040 1.00 98.50 100 TYR A O 1
ATOM 794 N N . CYS A 1 101 ? -9.607 7.957 -6.808 1.00 97.19 101 CYS A N 1
ATOM 795 C CA . CYS A 1 101 ? -9.679 7.133 -5.604 1.00 97.19 101 CYS A CA 1
ATOM 796 C C . CYS A 1 101 ? -11.117 6.932 -5.129 1.00 97.19 101 CYS A C 1
ATOM 798 O O . CYS A 1 101 ? -11.907 7.876 -5.079 1.00 97.19 101 CYS A O 1
ATOM 800 N N . SER A 1 102 ? -11.448 5.709 -4.714 1.00 97.62 102 SER A N 1
ATOM 801 C CA . SER A 1 102 ? -12.672 5.442 -3.960 1.00 97.62 102 SER A CA 1
ATOM 802 C C . SER A 1 102 ? -12.449 5.811 -2.487 1.00 97.62 102 SER A C 1
ATOM 804 O O . SER A 1 102 ? -12.218 4.952 -1.639 1.00 97.62 102 SER A O 1
ATOM 806 N N . THR A 1 103 ? -12.451 7.114 -2.192 1.00 97.62 103 THR A N 1
ATOM 807 C CA . THR A 1 103 ? -12.170 7.677 -0.859 1.00 97.62 103 THR A CA 1
ATOM 808 C C . THR A 1 103 ? -13.272 8.626 -0.396 1.00 97.62 103 THR A C 1
ATOM 810 O O . THR A 1 103 ? -13.885 9.328 -1.200 1.00 97.62 103 THR A O 1
ATOM 813 N N . GLN A 1 104 ? -13.519 8.656 0.915 1.00 98.31 104 GLN A N 1
ATOM 814 C CA . GLN A 1 104 ? -14.350 9.674 1.566 1.00 98.31 104 GLN A CA 1
ATOM 815 C C . GLN A 1 104 ? -13.547 10.939 1.905 1.00 98.31 104 GLN A C 1
ATOM 817 O O . GLN A 1 104 ? -14.147 11.972 2.191 1.00 98.31 104 GLN A O 1
ATOM 822 N N . ASN A 1 105 ? -12.212 10.868 1.869 1.00 97.31 105 ASN A N 1
ATOM 823 C CA . ASN A 1 105 ? -11.324 11.955 2.264 1.00 97.31 105 ASN A CA 1
ATOM 824 C C . ASN A 1 105 ? -10.246 12.214 1.189 1.00 97.31 105 ASN A C 1
ATOM 826 O O . ASN A 1 105 ? -9.112 11.725 1.297 1.00 97.31 105 ASN A O 1
ATOM 830 N N . PRO A 1 106 ? -10.586 12.953 0.113 1.00 97.75 106 PRO A N 1
ATOM 831 C CA . PRO A 1 106 ? -9.633 13.268 -0.950 1.00 97.75 106 PRO A CA 1
ATOM 832 C C . PRO A 1 106 ? -8.461 14.139 -0.475 1.00 97.75 106 PRO A C 1
ATOM 834 O O . PRO A 1 106 ? -7.360 13.976 -0.993 1.00 97.75 106 PRO A O 1
ATOM 837 N N . ASP A 1 107 ? -8.671 14.994 0.529 1.00 98.00 107 ASP A N 1
ATOM 838 C CA . ASP A 1 107 ? -7.638 15.860 1.118 1.00 98.00 107 ASP A CA 1
ATOM 839 C C . ASP A 1 107 ? -6.534 15.040 1.804 1.00 98.00 107 ASP A C 1
ATOM 841 O O . ASP A 1 107 ? -5.359 15.124 1.443 1.00 98.00 107 ASP A O 1
ATOM 845 N N . MET A 1 108 ? -6.911 14.132 2.711 1.00 96.94 108 MET A N 1
ATOM 846 C CA . MET A 1 108 ? -5.936 13.253 3.364 1.00 96.94 108 MET A CA 1
ATOM 847 C C . MET A 1 108 ? -5.242 12.321 2.361 1.00 96.94 108 MET A C 1
ATOM 849 O O . MET A 1 108 ? -4.050 12.044 2.497 1.00 96.94 108 MET A O 1
ATOM 853 N N . THR A 1 109 ? -5.970 11.867 1.335 1.00 97.44 109 THR A N 1
ATOM 854 C CA . THR A 1 109 ? -5.414 11.047 0.247 1.00 97.44 109 THR A CA 1
ATOM 855 C C . THR A 1 109 ? -4.311 11.803 -0.502 1.00 97.44 109 THR A C 1
ATOM 857 O O . THR A 1 109 ? -3.221 11.266 -0.698 1.00 97.44 109 THR A O 1
ATOM 860 N N . GLN A 1 110 ? -4.568 13.062 -0.872 1.00 98.19 110 GLN A N 1
ATOM 861 C CA . GLN A 1 110 ? -3.595 13.941 -1.521 1.00 98.19 110 GLN A CA 1
ATOM 862 C C . GLN A 1 110 ? -2.373 14.169 -0.626 1.00 98.19 110 GLN A C 1
ATOM 864 O O . GLN A 1 110 ? -1.244 13.930 -1.056 1.00 98.19 110 GLN A O 1
ATOM 869 N N . MET A 1 111 ? -2.588 14.599 0.621 1.00 97.75 111 MET A N 1
ATOM 870 C CA . MET A 1 111 ? -1.497 14.916 1.542 1.00 97.75 111 MET A CA 1
ATOM 871 C C . MET A 1 111 ? -0.586 13.716 1.808 1.00 97.75 111 MET A C 1
ATOM 873 O O . MET A 1 111 ? 0.638 13.860 1.804 1.00 97.75 111 MET A O 1
ATOM 877 N N . LEU A 1 112 ? -1.153 12.527 2.038 1.00 96.25 112 LEU A N 1
ATOM 878 C CA . LEU A 1 112 ? -0.360 11.331 2.322 1.00 96.25 112 LEU A CA 1
ATOM 879 C C . LEU A 1 112 ? 0.384 10.818 1.088 1.00 96.25 112 LEU A C 1
ATOM 881 O O . LEU A 1 112 ? 1.507 10.336 1.228 1.00 96.25 112 LEU A O 1
ATOM 885 N N . ALA A 1 113 ? -0.188 10.939 -0.112 1.00 96.12 113 ALA A N 1
ATOM 886 C CA . ALA A 1 113 ? 0.523 10.624 -1.348 1.00 96.12 113 ALA A CA 1
ATOM 887 C C . ALA A 1 113 ? 1.685 11.601 -1.586 1.00 96.12 113 ALA A C 1
ATOM 889 O O . ALA A 1 113 ? 2.821 11.163 -1.755 1.00 96.12 113 ALA A O 1
ATOM 890 N N . ALA A 1 114 ? 1.437 12.911 -1.491 1.00 96.12 114 ALA A N 1
ATOM 891 C CA . ALA A 1 114 ? 2.470 13.937 -1.641 1.00 96.12 114 ALA A CA 1
ATOM 892 C C . ALA A 1 114 ? 3.622 13.737 -0.641 1.00 96.12 114 ALA A C 1
ATOM 894 O O . ALA A 1 114 ? 4.794 13.733 -1.019 1.00 96.12 114 ALA A O 1
ATOM 895 N N . LYS A 1 115 ? 3.291 13.456 0.627 1.00 95.81 115 LYS A N 1
ATOM 896 C CA . LYS A 1 115 ? 4.280 13.162 1.671 1.00 95.81 115 LYS A CA 1
ATOM 897 C C . LYS A 1 115 ? 5.080 11.888 1.391 1.00 95.81 115 LYS A C 1
ATOM 899 O O . LYS A 1 115 ? 6.284 11.887 1.624 1.00 95.81 115 LYS A O 1
ATOM 904 N N . ALA A 1 116 ? 4.439 10.820 0.913 1.00 92.94 116 ALA A N 1
ATOM 905 C CA . ALA A 1 116 ? 5.124 9.570 0.575 1.00 92.94 116 ALA A CA 1
ATOM 906 C C . ALA A 1 116 ? 6.102 9.735 -0.602 1.00 92.94 116 ALA A C 1
ATOM 908 O O . ALA A 1 116 ? 7.146 9.086 -0.634 1.00 92.94 116 ALA A O 1
ATOM 909 N N . LEU A 1 117 ? 5.770 10.616 -1.546 1.00 92.38 117 LEU A N 1
ATOM 910 C CA . LEU A 1 117 ? 6.596 10.940 -2.708 1.00 92.38 117 LEU A CA 1
ATOM 911 C C . LEU A 1 117 ? 7.686 11.976 -2.410 1.00 92.38 117 LEU A C 1
ATOM 913 O O . LEU A 1 117 ? 8.665 12.052 -3.142 1.00 92.38 117 LEU A O 1
ATOM 917 N N . GLY A 1 118 ? 7.526 12.769 -1.349 1.00 93.56 118 GLY A N 1
ATOM 918 C CA . GLY A 1 118 ? 8.413 13.895 -1.057 1.00 93.56 118 GLY A CA 1
ATOM 919 C C . GLY A 1 118 ? 8.179 15.110 -1.962 1.00 93.56 118 GLY A C 1
ATOM 920 O O . GLY A 1 118 ? 9.082 15.928 -2.110 1.00 93.56 118 GLY A O 1
ATOM 921 N N . VAL A 1 119 ? 6.985 15.245 -2.553 1.00 94.31 119 VAL A N 1
ATOM 922 C CA . VAL A 1 119 ? 6.612 16.381 -3.416 1.00 94.31 119 VAL A CA 1
ATOM 923 C C . VAL A 1 119 ? 5.672 17.352 -2.690 1.00 94.31 119 VAL A C 1
ATOM 925 O O . VAL A 1 119 ? 4.966 16.954 -1.757 1.00 94.31 119 VAL A O 1
ATOM 928 N N . PRO A 1 120 ? 5.612 18.633 -3.098 1.00 96.44 120 PRO A N 1
ATOM 929 C CA . PRO A 1 120 ? 4.616 19.563 -2.579 1.00 96.44 120 PRO A CA 1
ATOM 930 C C . PRO A 1 120 ? 3.181 19.119 -2.913 1.00 96.44 120 PRO A C 1
ATOM 932 O O . PRO A 1 120 ? 2.916 18.573 -3.983 1.00 96.44 120 PRO A O 1
ATOM 935 N N . ALA A 1 121 ? 2.227 19.395 -2.018 1.00 96.69 121 ALA A N 1
ATOM 936 C CA . ALA A 1 121 ? 0.840 18.934 -2.165 1.00 96.69 121 ALA A CA 1
ATOM 937 C C . ALA A 1 121 ? 0.136 19.448 -3.436 1.00 96.69 121 ALA A C 1
ATOM 939 O O . ALA A 1 121 ? -0.769 18.787 -3.937 1.00 96.69 121 ALA A O 1
ATOM 940 N N . ASN A 1 122 ? 0.567 20.586 -3.993 1.00 96.75 122 ASN A N 1
ATOM 941 C CA . ASN A 1 122 ? 0.017 21.130 -5.239 1.00 96.75 122 ASN A CA 1
ATOM 942 C C . ASN A 1 122 ? 0.365 20.301 -6.491 1.00 96.75 122 ASN A C 1
ATOM 944 O O . ASN A 1 122 ? -0.228 20.551 -7.534 1.00 96.75 122 ASN A O 1
ATOM 948 N N . ARG A 1 123 ? 1.287 19.331 -6.401 1.00 97.19 123 ARG A N 1
ATOM 949 C CA . ARG A 1 123 ? 1.625 18.406 -7.497 1.00 97.19 123 ARG A CA 1
ATOM 950 C C . ARG A 1 123 ? 0.721 17.176 -7.553 1.00 97.19 123 ARG A C 1
ATOM 952 O O . ARG A 1 123 ? 0.720 16.454 -8.541 1.00 97.19 123 ARG A O 1
ATOM 959 N N . VAL A 1 124 ? -0.069 16.924 -6.512 1.00 97.94 124 VAL A N 1
ATOM 960 C CA . VAL A 1 124 ? -0.959 15.761 -6.449 1.00 97.94 124 VAL A CA 1
ATOM 961 C C . VAL A 1 124 ? -2.401 16.238 -6.498 1.00 97.94 124 VAL A C 1
ATOM 963 O O . VAL A 1 124 ? -2.794 17.091 -5.709 1.00 97.94 124 VAL A O 1
ATOM 966 N N . VAL A 1 125 ? -3.223 15.666 -7.374 1.00 98.25 125 VAL A N 1
ATOM 967 C CA . VAL A 1 125 ? -4.662 15.961 -7.438 1.00 98.25 125 VAL A CA 1
ATOM 968 C C . VAL A 1 125 ? -5.455 14.686 -7.172 1.00 98.25 125 VAL A C 1
ATOM 970 O O . VAL A 1 125 ? -5.355 13.720 -7.919 1.00 98.25 125 VAL A O 1
ATOM 973 N N . CYS A 1 126 ? -6.281 14.672 -6.122 1.00 98.31 126 CYS A N 1
ATOM 974 C CA . CYS A 1 126 ? -7.183 13.553 -5.839 1.00 98.31 126 CYS A CA 1
ATOM 975 C C . CYS A 1 126 ? -8.590 13.836 -6.388 1.00 98.31 126 CYS A C 1
ATOM 977 O O . CYS A 1 126 ? -9.229 14.822 -6.017 1.00 98.31 126 CYS A O 1
ATOM 979 N N . ARG A 1 127 ? -9.092 12.961 -7.264 1.00 98.31 127 ARG A N 1
ATOM 980 C CA . ARG A 1 127 ? -10.401 13.062 -7.918 1.00 98.31 127 ARG A CA 1
ATOM 981 C C . ARG A 1 127 ? -11.311 11.925 -7.463 1.00 98.31 127 ARG A C 1
ATOM 983 O O . ARG A 1 127 ? -10.970 10.748 -7.567 1.00 98.31 127 ARG A O 1
ATOM 990 N N . VAL A 1 128 ? -12.517 12.279 -7.024 1.00 98.25 128 VAL A N 1
ATOM 991 C CA . VAL A 1 128 ? -13.547 11.327 -6.586 1.00 98.25 128 VAL A CA 1
ATOM 992 C C . VAL A 1 128 ? -14.854 11.661 -7.293 1.00 98.25 128 VAL A C 1
ATOM 994 O O . VAL A 1 128 ? -15.366 12.769 -7.163 1.00 98.25 128 VAL A O 1
ATOM 997 N N . LYS A 1 129 ? -15.407 10.715 -8.064 1.00 97.56 129 LYS A N 1
ATOM 998 C CA . LYS A 1 129 ? -16.701 10.903 -8.750 1.00 97.56 129 LYS A CA 1
ATOM 999 C C . LYS A 1 129 ? -17.873 10.392 -7.910 1.00 97.56 129 LYS A C 1
ATOM 1001 O O . LYS A 1 129 ? -18.864 11.090 -7.736 1.00 97.56 129 LYS A O 1
ATOM 1006 N N . ARG A 1 130 ? -17.777 9.138 -7.468 1.00 97.19 130 ARG A N 1
ATOM 1007 C CA . ARG A 1 130 ? -18.722 8.424 -6.596 1.00 97.19 130 ARG A CA 1
ATOM 1008 C C . ARG A 1 130 ? -17.979 7.270 -5.920 1.00 97.19 130 ARG A C 1
ATOM 1010 O O . ARG A 1 130 ? -16.939 6.868 -6.433 1.00 97.19 130 ARG A O 1
ATOM 1017 N N . ILE A 1 131 ? -18.545 6.714 -4.852 1.00 97.75 131 ILE A N 1
ATOM 1018 C CA . ILE A 1 131 ? -18.039 5.505 -4.184 1.00 97.75 131 ILE A CA 1
ATOM 1019 C C . ILE A 1 131 ? -19.183 4.506 -3.961 1.00 97.75 131 ILE A C 1
ATOM 1021 O O . ILE A 1 131 ? -20.302 4.904 -3.633 1.00 97.75 131 ILE A O 1
ATOM 1025 N N . GLY A 1 132 ? -18.924 3.212 -4.141 1.00 97.69 132 GLY A N 1
ATOM 1026 C CA . GLY A 1 132 ? -19.882 2.116 -3.948 1.00 97.69 132 GLY A CA 1
ATOM 1027 C C . GLY A 1 132 ? -19.956 1.641 -2.495 1.00 97.69 132 GLY A C 1
ATOM 1028 O O . GLY A 1 132 ? -19.739 0.465 -2.206 1.00 97.69 132 GLY A O 1
ATOM 1029 N N . GLY A 1 133 ? -20.244 2.572 -1.584 1.00 96.88 133 GLY A N 1
ATOM 1030 C CA . GLY A 1 133 ? -20.222 2.353 -0.135 1.00 96.88 133 GLY A CA 1
ATOM 1031 C C . GLY A 1 133 ? -18.860 2.673 0.491 1.00 96.88 133 GLY A C 1
ATOM 1032 O O . GLY A 1 133 ? -17.815 2.485 -0.133 1.00 96.88 133 GLY A O 1
ATOM 1033 N N . GLY A 1 134 ? -18.883 3.176 1.729 1.00 94.50 134 GLY A N 1
ATOM 1034 C CA . GLY A 1 134 ? -17.686 3.560 2.487 1.00 94.50 134 GLY A CA 1
ATOM 1035 C C . GLY A 1 134 ? -17.844 3.326 3.987 1.00 94.50 134 GLY A C 1
ATOM 1036 O O . GLY A 1 134 ? -17.049 2.596 4.568 1.00 94.50 134 GLY A O 1
ATOM 1037 N N . PHE A 1 135 ? -18.907 3.873 4.592 1.00 96.94 135 PHE A N 1
ATOM 1038 C CA . PHE A 1 135 ? -19.287 3.651 6.000 1.00 96.94 135 PHE A CA 1
ATOM 1039 C C . PHE A 1 135 ? -18.173 3.962 7.024 1.00 96.94 135 PHE A C 1
ATOM 1041 O O . PHE A 1 135 ? -18.150 3.377 8.098 1.00 96.94 135 PHE A O 1
ATOM 1048 N N . GLY A 1 136 ? -17.242 4.864 6.687 1.00 94.0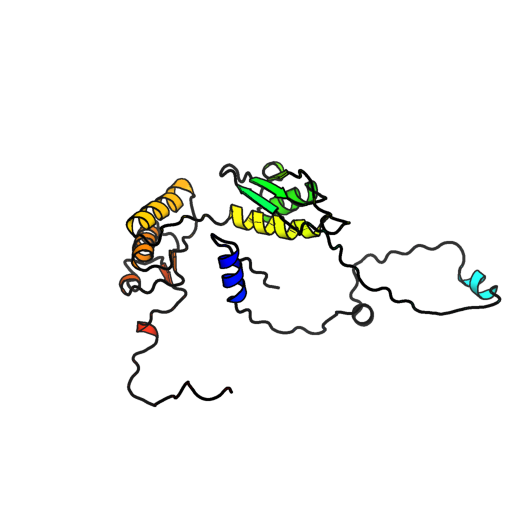0 136 GLY A N 1
ATOM 1049 C CA . GLY A 1 136 ? -16.054 5.191 7.493 1.00 94.00 136 GLY A CA 1
ATOM 1050 C C . GLY A 1 136 ? -14.803 4.405 7.082 1.00 94.00 136 GLY A C 1
ATOM 1051 O O . GLY A 1 136 ? -13.684 4.906 7.179 1.00 94.00 136 GLY A O 1
ATOM 1052 N N . GLY A 1 137 ? -14.965 3.222 6.484 1.00 91.50 137 GLY A N 1
ATOM 1053 C CA . GLY A 1 137 ? -13.854 2.359 6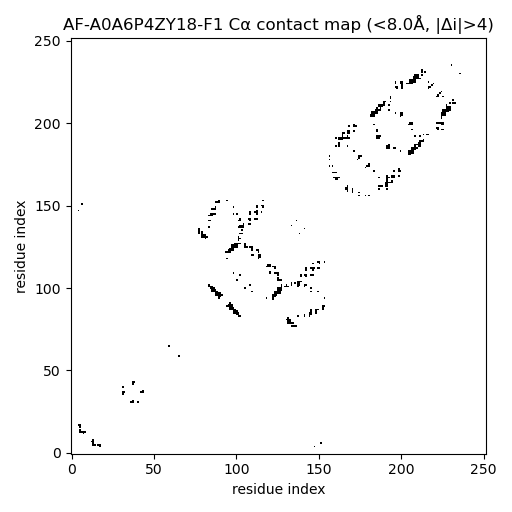.072 1.00 91.50 137 GLY A CA 1
ATOM 1054 C C . GLY A 1 137 ? -12.987 2.933 4.948 1.00 91.50 137 GLY A C 1
ATOM 1055 O O . GLY A 1 137 ? -11.844 2.515 4.778 1.00 91.50 137 GLY A O 1
ATOM 1056 N N . LYS A 1 138 ? -13.496 3.928 4.211 1.00 95.88 138 LYS A N 1
ATOM 1057 C CA . LYS A 1 138 ? -12.778 4.645 3.143 1.00 95.88 138 LYS A CA 1
ATOM 1058 C C . LYS A 1 138 ? -12.414 6.084 3.522 1.00 95.88 138 LYS A C 1
ATOM 1060 O O . LYS A 1 138 ? -12.100 6.882 2.646 1.00 95.88 138 LYS A O 1
ATOM 1065 N N . GLU A 1 139 ? -12.468 6.431 4.806 1.00 95.19 139 GLU A N 1
ATOM 1066 C CA . GLU A 1 139 ? -12.047 7.750 5.290 1.00 95.19 139 GLU A CA 1
ATOM 1067 C C . GLU A 1 139 ? -10.524 7.861 5.392 1.00 95.19 139 GLU A C 1
ATOM 1069 O O . GLU A 1 139 ? -9.945 8.832 4.925 1.00 95.19 139 GLU A O 1
ATOM 1074 N N . THR A 1 140 ? -9.866 6.853 5.966 1.00 90.62 140 THR A N 1
ATOM 1075 C CA . THR A 1 140 ? -8.412 6.893 6.215 1.00 90.62 140 THR A CA 1
ATOM 1076 C C . THR A 1 140 ? -7.673 5.674 5.675 1.00 90.62 140 THR A C 1
ATOM 1078 O O . THR A 1 140 ? -6.531 5.780 5.236 1.00 90.62 140 THR A O 1
ATOM 1081 N N . ARG A 1 141 ? -8.309 4.495 5.667 1.00 88.88 141 ARG A N 1
ATOM 1082 C CA . ARG A 1 141 ? -7.634 3.225 5.340 1.00 88.88 141 ARG A CA 1
ATOM 1083 C C . ARG A 1 141 ? -7.227 3.121 3.873 1.00 88.88 141 ARG A C 1
ATOM 1085 O O . ARG A 1 141 ? -6.171 2.571 3.577 1.00 88.88 141 ARG A O 1
ATOM 1092 N N . ILE A 1 142 ? -8.024 3.691 2.969 1.00 92.56 142 ILE A N 1
ATOM 1093 C CA . ILE A 1 142 ? -7.722 3.737 1.531 1.00 92.56 142 ILE A CA 1
ATOM 1094 C C . ILE A 1 142 ? -6.445 4.532 1.225 1.00 92.56 142 ILE A C 1
ATOM 1096 O O . ILE A 1 142 ? -5.759 4.213 0.256 1.00 92.56 142 ILE A O 1
ATOM 1100 N N . CYS A 1 143 ? -6.079 5.503 2.072 1.00 91.38 143 CYS A N 1
ATOM 1101 C CA . CYS A 1 143 ? -4.907 6.346 1.854 1.00 91.38 143 CYS A CA 1
ATOM 1102 C C . CYS A 1 143 ? -3.607 5.533 1.780 1.00 91.38 143 CYS A C 1
ATOM 1104 O O . CYS A 1 143 ? -2.719 5.872 1.006 1.00 91.38 143 CYS A O 1
ATOM 1106 N N . VAL A 1 144 ? -3.509 4.431 2.536 1.00 88.56 144 VAL A N 1
ATOM 1107 C CA . VAL A 1 144 ? -2.351 3.522 2.477 1.00 88.56 144 VAL A CA 1
ATOM 1108 C C . VAL A 1 144 ? -2.209 2.935 1.072 1.00 88.56 144 VAL A C 1
ATOM 1110 O O . VAL A 1 144 ? -1.136 2.998 0.477 1.00 88.56 144 VAL A O 1
ATOM 1113 N N . LEU A 1 145 ? -3.312 2.430 0.510 1.00 92.19 145 LEU A N 1
ATOM 1114 C CA . LEU A 1 145 ? -3.335 1.836 -0.825 1.00 92.19 145 LEU A CA 1
ATOM 1115 C C . LEU A 1 145 ? -3.018 2.876 -1.905 1.00 92.19 145 LEU A C 1
ATOM 1117 O O . LEU A 1 145 ? -2.169 2.628 -2.757 1.00 92.19 145 LEU A O 1
ATOM 1121 N N . SER A 1 146 ? -3.638 4.057 -1.855 1.00 94.44 146 SER A N 1
ATOM 1122 C CA . SER A 1 146 ? -3.375 5.109 -2.843 1.00 94.44 146 SER A CA 1
ATOM 1123 C C . SER A 1 146 ? -1.940 5.635 -2.780 1.00 94.44 146 SER A C 1
ATOM 1125 O O . SER A 1 146 ? -1.349 5.876 -3.828 1.00 94.44 146 SER A O 1
ATOM 1127 N N . SER A 1 147 ? -1.358 5.784 -1.583 1.00 94.19 147 SER A N 1
ATOM 1128 C CA . SER A 1 147 ? 0.037 6.213 -1.424 1.00 94.19 147 SER A CA 1
ATOM 1129 C C . SER A 1 147 ? 1.011 5.173 -1.972 1.00 94.19 147 SER A C 1
ATOM 1131 O O . SER A 1 147 ? 1.967 5.532 -2.653 1.00 94.19 147 SER A O 1
ATOM 1133 N N . VAL A 1 148 ? 0.750 3.885 -1.734 1.00 92.50 148 VAL A N 1
ATOM 1134 C CA . VAL A 1 148 ? 1.530 2.790 -2.321 1.00 92.50 148 VAL A CA 1
ATOM 1135 C C . VAL A 1 148 ? 1.460 2.817 -3.850 1.00 92.50 148 VAL A C 1
ATOM 1137 O O . VAL A 1 148 ? 2.500 2.763 -4.508 1.00 92.50 148 VAL A O 1
ATOM 1140 N N . CYS A 1 149 ? 0.260 2.956 -4.422 1.00 94.31 149 CYS A N 1
ATOM 1141 C CA . CYS A 1 149 ? 0.088 3.083 -5.870 1.00 94.31 149 CYS A CA 1
ATOM 1142 C C . CYS A 1 149 ? 0.808 4.319 -6.426 1.00 94.31 149 CYS A C 1
ATOM 1144 O O . CYS A 1 149 ? 1.396 4.243 -7.500 1.00 94.31 149 CYS A O 1
ATOM 1146 N N . ALA A 1 150 ? 0.802 5.434 -5.692 1.00 94.88 150 ALA A N 1
ATOM 1147 C CA . ALA A 1 150 ? 1.484 6.655 -6.099 1.00 94.88 150 ALA A CA 1
ATOM 1148 C C . ALA A 1 150 ? 3.005 6.484 -6.139 1.00 94.88 150 ALA A C 1
ATOM 1150 O O . ALA A 1 150 ? 3.633 6.845 -7.130 1.00 94.88 150 ALA A O 1
ATOM 1151 N N . VAL A 1 151 ? 3.596 5.865 -5.111 1.00 92.56 151 VAL A N 1
ATOM 1152 C CA . VAL A 1 151 ? 5.033 5.550 -5.098 1.00 92.56 151 VAL A CA 1
ATOM 1153 C C . VAL A 1 151 ? 5.395 4.599 -6.237 1.00 92.56 151 VAL A C 1
ATOM 1155 O O . VAL A 1 151 ? 6.396 4.824 -6.913 1.00 92.56 151 VAL A O 1
ATOM 1158 N N . ALA A 1 152 ? 4.578 3.571 -6.480 1.00 91.19 152 ALA A N 1
ATOM 1159 C CA . ALA A 1 152 ? 4.785 2.640 -7.586 1.00 91.19 152 ALA A CA 1
ATOM 1160 C C . ALA A 1 152 ? 4.762 3.349 -8.949 1.00 91.19 152 ALA A C 1
ATOM 1162 O O . ALA A 1 152 ? 5.666 3.142 -9.752 1.00 91.19 152 ALA A O 1
ATOM 1163 N N . ALA A 1 153 ? 3.771 4.213 -9.181 1.00 90.94 153 ALA A N 1
ATOM 1164 C CA . ALA A 1 153 ? 3.634 4.967 -10.424 1.00 90.94 153 ALA A CA 1
ATOM 1165 C C . ALA A 1 153 ? 4.748 6.007 -10.627 1.00 90.94 153 ALA A C 1
ATOM 1167 O O . ALA A 1 153 ? 5.088 6.318 -11.761 1.00 90.94 153 ALA A O 1
ATOM 1168 N N . HIS A 1 154 ? 5.304 6.552 -9.542 1.00 87.31 154 HIS A N 1
ATOM 1169 C CA . HIS A 1 154 ? 6.345 7.575 -9.612 1.00 87.31 154 HIS A CA 1
ATOM 1170 C C . HIS A 1 154 ? 7.757 7.001 -9.759 1.00 87.31 154 HIS A C 1
ATOM 1172 O O . HIS A 1 154 ? 8.584 7.586 -10.445 1.00 87.31 154 HIS A O 1
ATOM 1178 N N . LYS A 1 155 ? 8.060 5.879 -9.094 1.00 81.56 155 LYS A N 1
ATOM 1179 C CA . LYS A 1 155 ? 9.432 5.345 -9.024 1.00 81.56 155 LYS A CA 1
ATOM 1180 C C . LYS A 1 155 ? 9.768 4.308 -10.086 1.00 81.56 155 LYS A C 1
ATOM 1182 O O . LYS A 1 155 ? 10.938 3.964 -10.224 1.00 81.56 155 LYS A O 1
ATOM 1187 N N . LEU A 1 156 ? 8.773 3.739 -10.761 1.00 81.81 156 LEU A N 1
ATOM 1188 C CA . LEU A 1 156 ? 8.994 2.632 -11.682 1.00 81.81 156 LEU A CA 1
ATOM 1189 C C . LEU A 1 156 ? 8.446 2.959 -13.057 1.00 81.81 156 LEU A C 1
ATOM 1191 O O . LEU A 1 156 ? 7.250 3.171 -13.241 1.00 81.81 156 LEU A O 1
ATOM 1195 N N . VAL A 1 157 ? 9.348 2.911 -14.030 1.00 83.50 157 VAL A N 1
ATOM 1196 C CA . VAL A 1 157 ? 9.018 3.020 -15.441 1.00 83.50 157 VAL A CA 1
ATOM 1197 C C . VAL A 1 157 ? 9.117 1.640 -16.065 1.00 83.50 157 VAL A C 1
ATOM 1199 O O . VAL A 1 157 ? 10.128 0.948 -15.942 1.00 83.50 157 VAL A O 1
ATOM 1202 N N . TRP A 1 158 ? 8.048 1.230 -16.742 1.00 83.56 158 TRP A N 1
ATOM 1203 C CA . TRP A 1 158 ? 7.993 -0.048 -17.436 1.00 83.56 158 TRP A CA 1
ATOM 1204 C C . TRP A 1 158 ? 7.927 0.157 -18.949 1.00 83.56 158 TRP A C 1
ATOM 1206 O O . TRP A 1 158 ? 7.204 1.022 -19.455 1.00 83.56 158 TRP A O 1
ATOM 1216 N N . ARG A 1 159 ? 8.699 -0.656 -19.673 1.00 87.06 159 ARG A N 1
ATOM 1217 C CA . ARG A 1 159 ? 8.732 -0.709 -21.135 1.00 87.06 159 ARG A CA 1
ATOM 1218 C C . ARG A 1 159 ? 8.811 -2.160 -21.582 1.00 87.06 159 ARG A C 1
ATOM 1220 O O . ARG A 1 159 ? 9.813 -2.829 -21.336 1.00 87.06 159 ARG A O 1
ATOM 1227 N N . ASP A 1 160 ? 7.770 -2.640 -22.257 1.00 87.88 160 ASP A N 1
ATOM 1228 C CA . ASP A 1 160 ? 7.799 -3.984 -22.822 1.00 87.88 160 ASP A CA 1
ATOM 1229 C C . ASP A 1 160 ? 8.748 -4.052 -24.022 1.00 87.88 160 ASP A C 1
ATOM 1231 O O . ASP A 1 160 ? 8.657 -3.260 -24.968 1.00 87.88 160 ASP A O 1
ATOM 1235 N N . SER A 1 161 ? 9.646 -5.031 -23.984 1.00 89.62 161 SER A N 1
ATOM 1236 C CA . SER A 1 161 ? 10.532 -5.368 -25.099 1.00 89.62 161 SER A CA 1
ATOM 1237 C C . SER A 1 161 ? 10.008 -6.533 -25.940 1.00 89.62 161 SER A C 1
ATOM 1239 O O . SER A 1 161 ? 10.599 -6.839 -26.974 1.00 89.62 161 SER A O 1
ATOM 1241 N N . GLY A 1 162 ? 8.956 -7.233 -25.495 1.00 90.44 162 GLY A N 1
ATOM 1242 C CA . GLY A 1 162 ? 8.463 -8.459 -26.126 1.00 90.44 162 GLY A CA 1
ATOM 1243 C C . GLY A 1 162 ? 9.526 -9.561 -26.202 1.00 90.44 162 GLY A C 1
ATOM 1244 O O . GLY A 1 162 ? 9.494 -10.382 -27.115 1.00 90.44 162 GLY A O 1
ATOM 1245 N N . CYS A 1 163 ? 10.521 -9.533 -25.305 1.00 90.00 163 CYS A N 1
ATOM 1246 C CA . CYS A 1 163 ? 11.718 -10.378 -25.358 1.00 90.00 163 CYS A CA 1
ATOM 1247 C C . CYS A 1 163 ? 12.503 -10.313 -26.685 1.00 90.00 163 CYS A C 1
ATOM 1249 O O . CYS A 1 163 ? 13.223 -11.248 -27.032 1.00 90.00 163 CYS A O 1
ATOM 1251 N N . ASN A 1 164 ? 12.415 -9.198 -27.415 1.00 95.06 164 ASN A N 1
ATOM 1252 C CA . ASN A 1 164 ? 13.162 -8.966 -28.645 1.00 95.06 164 ASN A CA 1
ATOM 1253 C C . ASN A 1 164 ? 14.399 -8.092 -28.382 1.00 95.06 164 ASN A C 1
ATOM 1255 O O . ASN A 1 164 ? 14.284 -7.033 -27.774 1.00 95.06 164 ASN A O 1
ATOM 1259 N N . ALA A 1 165 ? 15.573 -8.496 -28.875 1.00 93.94 165 ALA A N 1
ATOM 1260 C CA . ALA A 1 165 ? 16.826 -7.775 -28.628 1.00 93.94 165 ALA A CA 1
ATOM 1261 C C . ALA A 1 165 ? 16.862 -6.352 -29.214 1.00 93.94 165 ALA A C 1
ATOM 1263 O O . ALA A 1 165 ? 17.374 -5.439 -28.570 1.00 93.94 165 ALA A O 1
ATOM 1264 N N . VAL A 1 166 ? 16.295 -6.144 -30.407 1.00 95.25 166 VAL A N 1
ATOM 1265 C CA . VAL A 1 166 ? 16.260 -4.823 -31.059 1.00 95.25 166 VAL A CA 1
ATOM 1266 C C . VAL A 1 166 ? 15.329 -3.892 -30.293 1.00 95.25 166 VAL A C 1
ATOM 1268 O O . VAL A 1 166 ? 15.701 -2.768 -29.963 1.00 95.25 166 VAL A O 1
ATOM 1271 N N . THR A 1 167 ? 14.133 -4.378 -29.957 1.00 95.12 167 THR A N 1
ATOM 1272 C CA . THR A 1 167 ? 13.177 -3.609 -29.159 1.00 95.12 167 THR A CA 1
ATOM 1273 C C . THR A 1 167 ? 13.731 -3.326 -27.766 1.00 95.12 167 THR A C 1
ATOM 1275 O O . THR A 1 167 ? 13.616 -2.199 -27.301 1.00 95.12 167 THR A O 1
ATOM 1278 N N . ALA A 1 168 ? 14.386 -4.295 -27.120 1.00 95.00 168 ALA A N 1
ATOM 1279 C CA . ALA A 1 168 ? 15.013 -4.110 -25.813 1.00 95.00 168 ALA A CA 1
ATOM 1280 C C . ALA A 1 168 ? 16.083 -3.015 -25.840 1.00 95.00 168 ALA A C 1
ATOM 1282 O O . ALA A 1 168 ? 16.065 -2.143 -24.978 1.00 95.00 168 ALA A O 1
ATOM 1283 N N . ALA A 1 169 ? 16.952 -3.004 -26.857 1.00 95.06 169 ALA A N 1
ATOM 1284 C CA . ALA A 1 169 ? 17.936 -1.940 -27.032 1.00 95.06 169 ALA A CA 1
ATOM 1285 C C . ALA A 1 169 ? 17.264 -0.562 -27.151 1.00 95.06 169 ALA A C 1
ATOM 1287 O O . ALA A 1 169 ? 17.634 0.361 -26.430 1.00 95.06 169 ALA A O 1
ATOM 1288 N N . GLY A 1 170 ? 16.234 -0.443 -27.997 1.00 95.50 170 GLY A N 1
ATOM 1289 C CA . GLY A 1 170 ? 15.471 0.799 -28.154 1.00 95.50 170 GLY A CA 1
ATOM 1290 C C . GLY A 1 170 ? 14.809 1.259 -26.853 1.00 95.50 170 GLY A C 1
ATOM 1291 O O . GLY A 1 170 ? 14.995 2.399 -26.441 1.00 95.50 170 GLY A O 1
ATOM 1292 N N . ARG A 1 171 ? 14.118 0.357 -26.143 1.00 94.81 171 ARG A N 1
ATOM 1293 C CA . ARG A 1 171 ? 13.494 0.666 -24.846 1.00 94.81 171 ARG A CA 1
ATOM 1294 C C . ARG A 1 171 ? 14.514 1.060 -23.786 1.00 94.81 171 ARG A C 1
ATOM 1296 O O . ARG A 1 171 ? 14.233 1.928 -22.973 1.00 94.81 171 ARG A O 1
ATOM 1303 N N . THR A 1 172 ? 15.692 0.445 -23.781 1.00 93.94 172 THR A N 1
ATOM 1304 C CA . THR A 1 172 ? 16.771 0.812 -22.859 1.00 93.94 172 THR A CA 1
ATOM 1305 C C . THR A 1 172 ? 17.325 2.206 -23.154 1.00 93.94 172 THR A C 1
ATOM 1307 O O . THR A 1 172 ? 17.615 2.933 -22.209 1.00 93.94 172 THR A O 1
ATOM 1310 N N . VAL A 1 173 ? 17.407 2.610 -24.426 1.00 94.94 173 VAL A N 1
ATOM 1311 C CA . VAL A 1 173 ? 17.725 4.001 -24.789 1.00 94.94 173 VAL A CA 1
ATOM 1312 C C . VAL A 1 173 ? 16.644 4.948 -24.265 1.00 94.94 173 VAL A C 1
ATOM 1314 O O . VAL A 1 173 ? 16.994 5.882 -23.559 1.00 94.94 173 VAL A O 1
ATOM 1317 N N . GLU A 1 174 ? 15.359 4.675 -24.521 1.00 92.75 174 GLU A N 1
ATOM 1318 C CA . GLU A 1 174 ? 14.239 5.508 -24.032 1.00 92.75 174 GLU A CA 1
ATOM 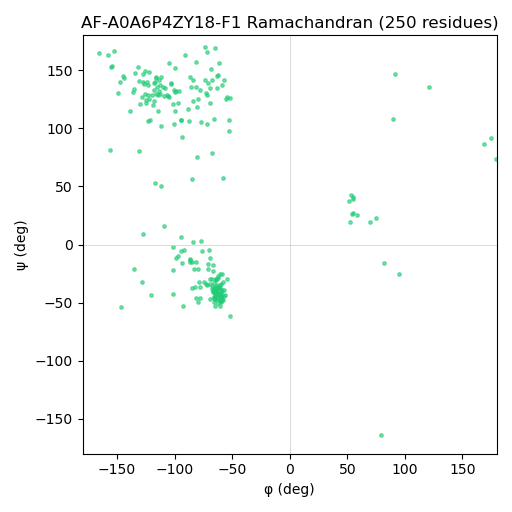1319 C C . GLU A 1 174 ? 14.258 5.660 -22.501 1.00 92.75 174 GLU A C 1
ATOM 1321 O O . GLU A 1 174 ? 14.085 6.757 -21.974 1.00 92.75 174 GLU A O 1
ATOM 1326 N N . LEU A 1 175 ? 14.518 4.568 -21.770 1.00 91.56 175 LEU A N 1
ATOM 1327 C CA . LEU A 1 175 ? 14.636 4.603 -20.309 1.00 91.56 175 LEU A CA 1
ATOM 1328 C C . LEU A 1 175 ? 15.767 5.533 -19.841 1.00 91.56 175 LEU A C 1
ATOM 1330 O O . LEU A 1 175 ? 15.648 6.173 -18.800 1.00 91.56 175 LEU A O 1
ATOM 1334 N N . TYR A 1 176 ? 16.863 5.612 -20.593 1.00 91.06 176 TYR A N 1
ATOM 1335 C CA . TYR A 1 176 ? 17.981 6.488 -20.264 1.00 91.06 176 TYR A CA 1
ATOM 1336 C C . TYR A 1 176 ? 17.729 7.943 -20.671 1.00 91.06 176 TYR A C 1
ATOM 1338 O O . TYR A 1 176 ? 17.947 8.847 -19.870 1.00 91.06 176 TYR A O 1
ATOM 1346 N N . THR A 1 177 ? 17.296 8.174 -21.912 1.00 91.44 177 THR A N 1
ATOM 1347 C CA . THR A 1 177 ? 17.227 9.519 -22.499 1.00 91.44 177 THR A CA 1
ATOM 1348 C C . THR A 1 177 ? 15.976 10.279 -22.109 1.00 91.44 177 THR A C 1
ATOM 1350 O O . THR A 1 177 ? 16.042 11.492 -21.933 1.00 91.44 177 THR A O 1
ATOM 1353 N N . ASP A 1 178 ? 14.847 9.584 -21.995 1.00 87.94 178 ASP A N 1
ATOM 1354 C CA . ASP A 1 178 ? 13.547 10.227 -21.816 1.00 87.94 178 ASP A CA 1
ATOM 1355 C C . ASP A 1 178 ? 13.144 10.155 -20.342 1.00 87.94 178 ASP A C 1
ATOM 1357 O O . ASP A 1 178 ? 12.713 11.140 -19.749 1.00 87.94 178 ASP A O 1
ATOM 1361 N N . GLU A 1 179 ? 13.367 8.998 -19.719 1.00 85.31 179 GLU A N 1
ATOM 1362 C CA . GLU A 1 179 ? 12.893 8.689 -18.364 1.00 85.31 179 GLU A CA 1
ATOM 1363 C C . GLU A 1 179 ? 13.972 8.876 -17.289 1.00 85.31 179 GLU A C 1
ATOM 1365 O O . GLU A 1 179 ? 13.658 8.891 -16.102 1.00 85.31 179 GLU A O 1
ATOM 1370 N N . HIS A 1 180 ? 15.234 9.050 -17.697 1.00 87.75 180 HIS A N 1
ATOM 1371 C CA . HIS A 1 180 ? 16.362 9.368 -16.817 1.00 87.75 180 HIS A CA 1
ATOM 1372 C C . HIS A 1 180 ? 16.510 8.391 -15.633 1.00 87.75 180 HIS A C 1
ATOM 1374 O O . HIS A 1 180 ? 16.738 8.807 -14.497 1.00 87.75 180 HIS A O 1
ATOM 1380 N N . VAL A 1 181 ? 16.361 7.084 -15.884 1.00 89.56 181 VAL A N 1
ATOM 1381 C CA . VAL A 1 181 ? 16.351 6.073 -14.813 1.00 89.56 181 VAL A CA 1
ATOM 1382 C C . VAL A 1 181 ? 17.703 5.919 -14.107 1.00 89.56 181 VAL A C 1
ATOM 1384 O O . VAL A 1 181 ? 18.758 5.866 -14.739 1.00 89.56 181 VAL A O 1
ATOM 1387 N N . ASP A 1 182 ? 17.657 5.723 -12.787 1.00 90.00 182 ASP A N 1
ATOM 1388 C CA . ASP A 1 182 ? 18.847 5.468 -11.962 1.00 90.00 182 ASP A CA 1
ATOM 1389 C C . ASP A 1 182 ? 19.347 4.014 -12.039 1.00 90.00 182 ASP A C 1
ATOM 1391 O O . ASP A 1 182 ? 20.493 3.720 -11.697 1.00 90.00 182 ASP A O 1
ATOM 1395 N N . ALA A 1 183 ? 18.479 3.078 -12.435 1.00 92.06 183 ALA A N 1
ATOM 1396 C CA . ALA A 1 183 ? 18.784 1.655 -12.546 1.00 92.06 183 ALA A CA 1
ATOM 1397 C C . ALA A 1 183 ? 17.853 0.969 -13.554 1.00 92.06 183 ALA A C 1
ATOM 1399 O O . ALA A 1 183 ? 16.709 1.381 -13.746 1.00 92.06 183 ALA A O 1
ATOM 1400 N N . ILE A 1 184 ? 18.327 -0.121 -14.160 1.00 93.06 184 ILE A N 1
ATOM 1401 C CA . ILE A 1 184 ? 17.570 -0.892 -15.152 1.00 93.06 184 ILE A CA 1
ATOM 1402 C C . ILE A 1 184 ? 17.335 -2.315 -14.646 1.00 93.06 184 ILE A C 1
ATOM 1404 O O . ILE A 1 184 ? 18.274 -3.065 -14.373 1.00 93.06 184 ILE A O 1
ATOM 1408 N N . LEU A 1 185 ? 16.064 -2.716 -14.590 1.00 91.31 185 LEU A N 1
ATOM 1409 C CA . LEU A 1 185 ? 15.677 -4.117 -14.438 1.00 91.31 185 LEU A CA 1
ATOM 1410 C C . LEU A 1 185 ? 15.601 -4.753 -15.828 1.00 91.31 185 LEU A C 1
ATOM 1412 O O . LEU A 1 185 ? 14.692 -4.475 -16.609 1.00 91.31 185 LEU A O 1
ATOM 1416 N N . CYS A 1 186 ? 16.586 -5.581 -16.156 1.00 91.44 186 CYS A N 1
ATOM 1417 C CA . CYS A 1 186 ? 16.677 -6.215 -17.460 1.00 91.44 186 CYS A CA 1
ATOM 1418 C C . CYS A 1 186 ? 15.561 -7.255 -17.666 1.00 91.44 186 CYS A C 1
ATOM 1420 O O . CYS A 1 186 ? 15.120 -7.904 -16.709 1.00 91.44 186 CYS A O 1
ATOM 1422 N N . PRO A 1 187 ? 15.139 -7.476 -18.924 1.00 90.44 187 PRO A N 1
ATOM 1423 C CA . PRO A 1 187 ? 14.152 -8.498 -19.243 1.00 90.44 187 PRO A CA 1
ATOM 1424 C C . PRO A 1 187 ? 14.658 -9.905 -18.874 1.00 90.44 187 PRO A C 1
ATOM 1426 O O . PRO A 1 187 ? 15.866 -10.152 -18.838 1.00 90.44 187 PRO A O 1
ATOM 1429 N N . PRO A 1 188 ? 13.747 -10.866 -18.639 1.00 88.00 188 PRO A N 1
ATOM 1430 C CA . PRO A 1 188 ? 14.121 -12.223 -18.240 1.00 88.00 188 PRO A CA 1
ATOM 1431 C C . PRO A 1 188 ? 14.770 -13.034 -19.375 1.00 88.00 188 PRO A C 1
ATOM 1433 O O . PRO A 1 188 ? 15.398 -14.058 -19.124 1.00 88.00 188 PRO A O 1
ATOM 1436 N N . CYS A 1 189 ? 14.611 -12.596 -20.625 1.00 91.94 189 CYS A N 1
ATOM 1437 C CA . CYS A 1 189 ? 15.084 -13.291 -21.817 1.00 91.94 189 CYS A CA 1
ATOM 1438 C C . CYS A 1 189 ? 16.542 -12.939 -22.144 1.00 91.94 189 CYS A C 1
ATOM 1440 O O . CYS A 1 189 ? 16.905 -11.765 -22.153 1.00 91.94 189 CYS A O 1
ATOM 1442 N N . ASN A 1 190 ? 17.355 -13.949 -22.472 1.00 93.38 190 ASN A N 1
ATOM 1443 C CA . ASN A 1 190 ? 18.806 -13.821 -22.666 1.00 93.38 190 ASN A CA 1
ATOM 1444 C C . ASN A 1 190 ? 19.213 -12.705 -23.640 1.00 93.38 190 ASN A C 1
ATOM 1446 O O . ASN A 1 190 ? 19.885 -11.765 -23.227 1.00 93.38 190 ASN A O 1
ATOM 1450 N N . ASP A 1 191 ? 18.799 -12.775 -24.907 1.00 94.06 191 ASP A N 1
ATOM 1451 C CA . ASP A 1 191 ? 19.274 -11.828 -25.927 1.00 94.06 191 ASP A CA 1
ATOM 1452 C C . ASP A 1 191 ? 18.809 -10.391 -25.669 1.00 94.06 191 ASP A C 1
ATOM 1454 O O . ASP A 1 191 ? 19.570 -9.441 -25.852 1.00 94.06 191 ASP A O 1
ATOM 1458 N N . ALA A 1 192 ? 17.577 -10.230 -25.181 1.00 94.44 192 ALA A N 1
ATOM 1459 C CA . ALA A 1 192 ? 17.048 -8.936 -24.768 1.00 94.44 192 ALA A CA 1
ATOM 1460 C C . ALA A 1 192 ? 17.825 -8.365 -23.569 1.00 94.44 192 ALA A C 1
ATOM 1462 O O . ALA A 1 192 ? 18.182 -7.190 -23.564 1.00 94.44 192 ALA A O 1
ATOM 1463 N N . CYS A 1 193 ? 18.148 -9.205 -22.581 1.00 94.94 193 CYS A N 1
ATOM 1464 C CA . CYS A 1 193 ? 18.926 -8.807 -21.411 1.00 94.94 193 CYS A CA 1
ATOM 1465 C C . CYS A 1 193 ? 20.352 -8.411 -21.790 1.00 94.94 193 CYS A C 1
ATOM 1467 O O . CYS A 1 193 ? 20.853 -7.411 -21.288 1.00 94.94 193 CYS A O 1
ATOM 1469 N N . VAL A 1 194 ? 20.993 -9.160 -22.690 1.00 95.50 194 VAL A N 1
ATOM 1470 C CA . VAL A 1 194 ? 22.336 -8.843 -23.190 1.00 95.50 194 VAL A CA 1
ATOM 1471 C C . VAL A 1 194 ? 22.350 -7.465 -23.849 1.00 95.50 194 VAL A C 1
ATOM 1473 O O . VAL A 1 194 ? 23.217 -6.655 -23.530 1.00 95.50 194 VAL A O 1
ATOM 1476 N N . ALA A 1 195 ? 21.371 -7.171 -24.710 1.00 95.69 195 ALA A N 1
ATOM 1477 C CA . ALA A 1 195 ? 21.261 -5.868 -25.362 1.00 95.69 195 ALA A CA 1
ATOM 1478 C C . ALA A 1 195 ? 21.103 -4.723 -24.344 1.00 95.69 195 ALA A C 1
ATOM 1480 O O . ALA A 1 195 ? 21.857 -3.751 -24.390 1.00 95.69 195 ALA A O 1
ATOM 1481 N N . SER A 1 196 ? 20.179 -4.863 -23.389 1.00 95.75 196 SER A N 1
ATOM 1482 C CA . SER A 1 196 ? 19.962 -3.858 -22.341 1.00 95.75 196 SER A CA 1
ATOM 1483 C C . SER A 1 196 ? 21.174 -3.686 -21.419 1.00 95.75 196 SER A C 1
ATOM 1485 O O . SER A 1 196 ? 21.523 -2.562 -21.069 1.00 95.75 196 SER A O 1
ATOM 1487 N N . ALA A 1 197 ? 21.838 -4.776 -21.030 1.00 95.81 197 ALA A N 1
ATOM 1488 C CA . ALA A 1 197 ? 22.951 -4.738 -20.085 1.00 95.81 197 ALA A CA 1
ATOM 1489 C C . ALA A 1 197 ? 24.233 -4.142 -20.689 1.00 95.81 197 ALA A C 1
ATOM 1491 O O . ALA A 1 197 ? 24.959 -3.447 -19.983 1.00 95.81 197 ALA A O 1
ATOM 1492 N N . LEU A 1 198 ? 24.497 -4.357 -21.985 1.00 96.44 198 LEU A N 1
ATOM 1493 C CA . LEU A 1 198 ? 25.613 -3.700 -22.680 1.00 96.44 198 LEU A CA 1
ATOM 1494 C C . LEU A 1 198 ? 25.431 -2.178 -22.717 1.00 96.44 198 LEU A C 1
ATOM 1496 O O . LEU A 1 198 ? 26.365 -1.432 -22.430 1.00 96.44 198 LEU A O 1
ATOM 1500 N N . LEU A 1 199 ? 24.218 -1.721 -23.037 1.00 96.25 199 LEU A N 1
ATOM 1501 C CA . LEU A 1 199 ? 23.883 -0.297 -23.035 1.00 96.25 199 LEU A CA 1
ATOM 1502 C C . LEU A 1 199 ? 23.985 0.305 -21.627 1.00 96.25 199 LEU A C 1
ATOM 1504 O O . LEU A 1 199 ? 24.585 1.362 -21.449 1.00 96.25 199 LEU A O 1
ATOM 1508 N N . ALA A 1 200 ? 23.479 -0.400 -20.612 1.00 95.38 200 ALA A N 1
ATOM 1509 C CA . ALA A 1 200 ? 23.612 0.023 -19.222 1.00 95.38 200 ALA A CA 1
ATOM 1510 C C . ALA A 1 200 ? 25.085 0.138 -18.784 1.00 95.38 200 ALA A C 1
ATOM 1512 O O . ALA A 1 200 ? 25.448 1.109 -18.123 1.00 95.38 200 ALA A O 1
ATOM 1513 N N . GLY A 1 201 ? 25.946 -0.800 -19.198 1.00 95.19 201 GLY A N 1
ATOM 1514 C CA . GLY A 1 201 ? 27.389 -0.736 -18.951 1.00 95.19 201 GLY A CA 1
ATOM 1515 C C . GLY A 1 201 ? 28.056 0.468 -19.620 1.00 95.19 201 GLY A C 1
ATOM 1516 O O . GLY A 1 201 ? 28.893 1.129 -19.005 1.00 95.19 201 GLY A O 1
ATOM 1517 N N . TYR A 1 202 ? 27.635 0.812 -20.843 1.00 95.31 202 TYR A N 1
ATOM 1518 C CA . TYR A 1 202 ? 28.116 2.000 -21.555 1.00 95.31 202 TYR A CA 1
ATOM 1519 C C . TYR A 1 202 ? 27.777 3.306 -20.817 1.00 95.31 202 TYR A C 1
ATOM 1521 O O . TYR A 1 202 ? 28.645 4.167 -20.676 1.00 95.31 202 TYR A O 1
ATOM 1529 N N . TRP A 1 203 ? 26.553 3.444 -20.299 1.00 95.44 203 TRP A N 1
ATOM 1530 C CA . TRP A 1 203 ? 26.138 4.623 -19.521 1.00 95.44 203 TRP A CA 1
ATOM 1531 C C . TRP A 1 203 ? 26.510 4.560 -18.038 1.00 95.44 203 TRP A C 1
ATOM 1533 O O . TRP A 1 203 ? 26.192 5.483 -17.290 1.00 95.44 203 TRP A O 1
ATOM 1543 N N . ASN A 1 204 ? 27.197 3.498 -17.608 1.00 94.56 204 ASN A N 1
ATOM 1544 C CA . ASN A 1 204 ? 27.545 3.248 -16.212 1.00 94.56 204 ASN A CA 1
ATOM 1545 C C . ASN A 1 204 ? 26.319 3.261 -15.271 1.00 94.56 204 ASN A C 1
ATOM 1547 O O . ASN A 1 204 ? 26.372 3.783 -14.157 1.00 94.56 204 ASN A O 1
ATOM 1551 N N . ILE A 1 205 ? 25.211 2.673 -15.730 1.00 94.69 205 ILE A N 1
ATOM 1552 C CA . ILE A 1 205 ? 23.966 2.527 -14.971 1.00 94.69 205 ILE A CA 1
ATOM 1553 C C . ILE A 1 205 ? 23.883 1.104 -14.412 1.00 94.69 205 ILE A C 1
ATOM 1555 O O . ILE A 1 205 ? 24.110 0.145 -15.160 1.00 94.69 205 ILE A O 1
ATOM 1559 N N . PRO A 1 206 ? 23.542 0.931 -13.122 1.00 95.75 206 PRO A N 1
ATOM 1560 C CA . PRO A 1 206 ? 23.287 -0.379 -12.540 1.00 95.75 206 PRO A CA 1
ATOM 1561 C C . PRO A 1 206 ? 22.213 -1.151 -13.313 1.00 95.75 206 PRO A C 1
ATOM 1563 O O . PRO A 1 206 ? 21.083 -0.686 -13.473 1.00 95.75 206 PRO A O 1
ATOM 1566 N N . ALA A 1 207 ? 22.554 -2.362 -13.750 1.00 93.69 207 ALA A N 1
ATOM 1567 C CA . ALA A 1 207 ? 21.631 -3.274 -14.410 1.00 93.69 207 ALA A CA 1
ATOM 1568 C C . ALA A 1 207 ? 21.428 -4.523 -13.553 1.00 93.69 207 ALA A C 1
ATOM 1570 O O . ALA A 1 207 ? 22.387 -5.099 -13.038 1.00 93.69 207 ALA A O 1
ATOM 1571 N N . ILE A 1 208 ? 20.183 -4.966 -13.405 1.00 93.62 208 ILE A N 1
ATOM 1572 C CA . ILE A 1 208 ? 19.844 -6.147 -12.610 1.00 93.62 208 ILE A CA 1
ATOM 1573 C C . ILE A 1 208 ? 18.996 -7.085 -13.456 1.00 93.62 208 ILE A C 1
ATOM 1575 O O . ILE A 1 208 ? 17.961 -6.687 -13.981 1.00 93.62 208 ILE A O 1
ATOM 1579 N N . THR A 1 209 ? 19.400 -8.350 -13.554 1.00 90.12 209 THR A N 1
ATOM 1580 C CA . THR A 1 209 ? 18.574 -9.403 -14.158 1.00 90.12 209 THR A CA 1
ATOM 1581 C C . THR A 1 209 ? 18.234 -10.485 -13.147 1.00 90.12 209 THR A C 1
ATOM 1583 O O . THR A 1 209 ? 19.068 -10.896 -12.334 1.00 90.12 209 THR A O 1
ATOM 1586 N N . TRP A 1 210 ? 16.988 -10.951 -13.199 1.00 82.75 210 TRP A N 1
ATOM 1587 C CA . TRP A 1 210 ? 16.480 -11.969 -12.286 1.00 82.75 210 TRP A CA 1
ATOM 1588 C C . TRP A 1 210 ? 16.426 -13.370 -12.898 1.00 82.75 210 TRP A C 1
ATOM 1590 O O . TRP A 1 210 ? 16.443 -14.335 -12.148 1.00 82.75 210 TRP A O 1
ATOM 1600 N N . ALA A 1 211 ? 16.395 -13.495 -14.228 1.00 85.75 211 ALA A N 1
ATOM 1601 C CA . ALA A 1 211 ? 16.199 -14.784 -14.900 1.00 85.75 211 ALA A CA 1
ATOM 1602 C C . ALA A 1 211 ? 17.134 -15.040 -16.087 1.00 85.75 211 ALA A C 1
ATOM 1604 O O . ALA A 1 211 ? 17.333 -16.200 -16.445 1.00 85.75 211 ALA A O 1
ATOM 1605 N N . ALA A 1 212 ? 17.722 -14.007 -16.699 1.00 88.88 212 ALA A N 1
ATOM 1606 C CA . ALA A 1 212 ? 18.586 -14.214 -17.854 1.00 88.88 212 ALA A CA 1
ATOM 1607 C C . ALA A 1 212 ? 19.885 -14.920 -17.430 1.00 88.88 212 ALA A C 1
ATOM 1609 O O . ALA A 1 212 ? 20.514 -14.567 -16.428 1.00 88.88 212 ALA A O 1
ATOM 1610 N N . MET A 1 213 ? 20.288 -15.930 -18.201 1.00 87.75 213 MET A N 1
ATOM 1611 C CA . MET A 1 213 ? 21.366 -16.852 -17.841 1.00 87.75 213 MET A CA 1
ATOM 1612 C C . MET A 1 213 ? 22.470 -17.011 -18.884 1.00 87.75 213 MET A C 1
ATOM 1614 O O . MET A 1 213 ? 23.334 -17.871 -18.722 1.00 87.75 213 MET A O 1
ATOM 1618 N N . ASP A 1 214 ? 22.466 -16.180 -19.924 1.00 89.50 214 ASP A N 1
ATOM 1619 C CA . ASP A 1 214 ? 23.473 -16.205 -20.982 1.00 89.50 214 ASP A CA 1
ATOM 1620 C C . ASP A 1 214 ? 24.920 -16.146 -20.438 1.00 89.50 214 ASP A C 1
ATOM 1622 O O . ASP A 1 214 ? 25.248 -15.213 -19.698 1.00 89.50 214 ASP A O 1
ATOM 1626 N N . PRO A 1 215 ? 25.804 -17.093 -20.810 1.00 88.44 215 PRO A N 1
ATOM 1627 C CA . PRO A 1 215 ? 27.193 -17.113 -20.346 1.00 88.44 215 PRO A CA 1
ATOM 1628 C C . PRO A 1 215 ? 28.000 -15.860 -20.703 1.00 88.44 215 PRO A C 1
ATOM 1630 O O . PRO A 1 215 ? 28.958 -15.537 -20.005 1.00 88.44 215 PRO A O 1
ATOM 1633 N N . ARG A 1 216 ? 27.629 -15.125 -21.764 1.00 88.88 216 ARG A N 1
ATOM 1634 C CA . ARG A 1 216 ? 28.308 -13.873 -22.149 1.00 88.88 216 ARG A CA 1
ATOM 1635 C C . ARG A 1 216 ? 28.290 -12.849 -21.015 1.00 88.88 216 ARG A C 1
ATOM 1637 O O . ARG A 1 216 ? 29.249 -12.104 -20.857 1.00 88.88 216 ARG A O 1
ATOM 1644 N N . MET A 1 217 ? 27.232 -12.852 -20.204 1.00 90.25 217 MET A N 1
ATOM 1645 C CA . MET A 1 217 ? 27.034 -11.916 -19.093 1.00 90.25 217 MET A CA 1
ATOM 1646 C C . MET A 1 217 ? 27.988 -12.136 -17.907 1.00 90.25 217 MET A C 1
ATOM 1648 O O . MET A 1 217 ? 27.977 -11.350 -16.957 1.00 90.25 217 MET A O 1
ATOM 1652 N N . ASP A 1 218 ? 28.812 -13.187 -17.947 1.00 88.38 218 ASP A N 1
ATOM 1653 C CA . ASP A 1 218 ? 29.843 -13.440 -16.940 1.00 88.38 218 ASP A CA 1
ATOM 1654 C C . ASP A 1 218 ? 31.118 -12.602 -17.187 1.00 88.38 218 ASP A C 1
ATOM 1656 O O . ASP A 1 218 ? 31.932 -12.440 -16.275 1.00 88.38 218 ASP A O 1
ATOM 1660 N N . ASP A 1 219 ? 31.279 -12.013 -18.379 1.00 91.88 219 ASP A N 1
ATOM 1661 C CA . ASP A 1 219 ? 32.374 -11.088 -18.684 1.00 91.88 219 ASP A CA 1
ATOM 1662 C C . ASP A 1 219 ? 32.169 -9.746 -17.958 1.00 91.88 219 ASP A C 1
ATOM 1664 O O . ASP A 1 219 ? 31.368 -8.906 -18.366 1.00 91.88 219 ASP A O 1
ATOM 1668 N N . LYS A 1 220 ? 32.915 -9.525 -16.870 1.00 90.62 220 LYS A N 1
ATOM 1669 C CA . LYS A 1 220 ? 32.838 -8.297 -16.060 1.00 90.62 220 LYS A CA 1
ATOM 1670 C C . LYS A 1 220 ? 33.521 -7.078 -16.675 1.00 90.62 220 LYS A C 1
ATOM 1672 O O . LYS A 1 220 ? 33.390 -5.991 -16.121 1.00 90.62 220 LYS A O 1
ATOM 1677 N N . ILE A 1 221 ? 34.212 -7.235 -17.801 1.00 91.06 221 ILE A N 1
ATOM 1678 C CA . ILE A 1 221 ? 34.705 -6.104 -18.590 1.00 91.06 221 ILE A CA 1
ATOM 1679 C C . ILE A 1 221 ? 33.561 -5.572 -19.456 1.00 91.06 221 ILE A C 1
ATOM 1681 O O . ILE A 1 221 ? 33.325 -4.367 -19.475 1.00 91.06 221 ILE A O 1
ATOM 1685 N N . LEU A 1 222 ? 32.823 -6.465 -20.124 1.00 91.44 222 LEU A N 1
ATOM 1686 C CA . LEU A 1 222 ? 31.689 -6.097 -20.982 1.00 91.44 222 LEU A CA 1
ATOM 1687 C C . LEU A 1 222 ? 30.410 -5.767 -20.197 1.00 91.44 222 LEU A C 1
ATOM 1689 O O . LEU A 1 222 ? 29.673 -4.863 -20.577 1.00 91.44 222 LEU A O 1
ATOM 1693 N N . PHE A 1 223 ? 30.152 -6.478 -19.100 1.00 93.75 223 PHE A N 1
ATOM 1694 C CA . PHE A 1 223 ? 28.958 -6.346 -18.260 1.00 93.75 223 PHE A CA 1
ATOM 1695 C C . PHE A 1 223 ? 29.339 -5.882 -16.847 1.00 93.75 223 PHE A C 1
ATOM 1697 O O . PHE A 1 223 ? 29.002 -6.509 -15.837 1.00 93.75 223 PHE A O 1
ATOM 1704 N N . ASN A 1 224 ? 30.090 -4.784 -16.788 1.00 93.56 224 ASN A N 1
ATOM 1705 C CA . ASN A 1 224 ? 30.671 -4.218 -15.567 1.00 93.56 224 ASN A CA 1
ATOM 1706 C C . ASN A 1 224 ? 29.628 -3.728 -14.541 1.00 93.56 224 ASN A C 1
ATOM 1708 O O . ASN A 1 224 ? 29.890 -3.798 -13.342 1.00 93.56 224 ASN A O 1
ATOM 1712 N N . THR A 1 225 ? 28.445 -3.287 -14.982 1.00 95.12 225 THR A N 1
ATOM 1713 C CA . THR A 1 225 ? 27.349 -2.826 -14.109 1.00 95.12 225 THR A CA 1
ATOM 1714 C C . THR A 1 225 ? 26.237 -3.858 -13.903 1.00 95.12 225 THR A C 1
ATOM 1716 O O . THR A 1 225 ? 25.291 -3.602 -13.153 1.00 95.12 225 THR A O 1
ATOM 1719 N N . LEU A 1 226 ? 26.331 -5.034 -14.538 1.00 93.81 226 LEU A N 1
ATOM 1720 C CA . LEU A 1 226 ? 25.300 -6.068 -14.467 1.00 93.81 226 LEU A CA 1
ATOM 1721 C C . LEU A 1 226 ? 25.452 -6.947 -13.222 1.00 93.81 226 LEU A C 1
ATOM 1723 O O . LEU A 1 226 ? 26.453 -7.653 -13.029 1.00 93.81 226 LEU A O 1
ATOM 1727 N N . THR A 1 227 ? 24.377 -6.997 -12.443 1.00 90.94 227 THR A N 1
ATOM 1728 C CA . THR A 1 227 ? 24.187 -7.915 -11.321 1.00 90.94 227 THR A CA 1
ATOM 1729 C C . THR A 1 227 ? 23.115 -8.947 -11.657 1.00 90.94 227 THR A C 1
ATOM 1731 O O . THR A 1 227 ? 22.049 -8.628 -12.183 1.00 90.94 227 THR A O 1
ATOM 1734 N N . ARG A 1 228 ? 23.392 -10.214 -11.343 1.00 87.50 228 ARG A N 1
ATOM 1735 C CA . ARG A 1 228 ? 22.460 -11.329 -11.539 1.00 87.50 228 ARG A CA 1
ATOM 1736 C C . ARG A 1 228 ? 21.919 -11.763 -10.182 1.00 87.50 228 ARG A C 1
ATOM 1738 O O . ARG A 1 228 ? 22.712 -12.017 -9.279 1.00 87.50 228 ARG A O 1
ATOM 1745 N N . LEU A 1 229 ? 20.596 -11.861 -10.045 1.00 82.56 229 LEU A N 1
ATOM 1746 C CA . LEU A 1 229 ? 19.972 -12.371 -8.815 1.00 82.56 229 LEU A CA 1
ATOM 1747 C C . LEU A 1 229 ? 20.021 -13.903 -8.745 1.00 82.56 229 LEU A C 1
ATOM 1749 O O . LEU A 1 229 ? 20.165 -14.462 -7.662 1.00 82.56 229 LEU A O 1
ATOM 1753 N N . LEU A 1 230 ? 19.947 -14.579 -9.896 1.00 74.69 230 LEU A N 1
ATOM 1754 C CA . LEU A 1 230 ? 20.167 -16.020 -10.003 1.00 74.69 230 LEU A CA 1
ATOM 1755 C C . LEU A 1 230 ? 21.588 -16.311 -10.488 1.00 74.69 230 LEU A C 1
ATOM 1757 O O . LEU A 1 230 ? 22.059 -15.744 -11.482 1.00 74.69 230 LEU A O 1
ATOM 1761 N N . LEU A 1 231 ? 22.260 -17.227 -9.788 1.00 64.12 231 LEU A N 1
ATOM 1762 C CA . LEU A 1 231 ? 23.593 -17.687 -10.161 1.00 64.12 231 LEU A CA 1
ATOM 1763 C C . LEU A 1 231 ? 23.558 -18.397 -11.529 1.00 64.12 231 LEU A C 1
ATOM 1765 O O . LEU A 1 231 ? 22.584 -19.087 -11.839 1.00 64.12 231 LEU A O 1
ATOM 1769 N N . PRO A 1 232 ? 24.616 -18.269 -12.350 1.00 63.66 232 PRO A N 1
ATOM 1770 C CA . PRO A 1 232 ? 24.754 -19.069 -13.560 1.00 63.66 232 PRO A CA 1
ATOM 1771 C C . PRO A 1 232 ? 24.714 -20.562 -13.223 1.00 63.66 232 PRO A C 1
ATOM 1773 O O . PRO A 1 232 ? 25.329 -20.995 -12.249 1.00 63.66 232 PRO A O 1
ATOM 1776 N N . PHE A 1 233 ? 24.076 -21.382 -14.065 1.00 59.03 233 PHE A N 1
ATOM 1777 C CA . PHE A 1 233 ? 24.121 -22.846 -13.917 1.00 59.03 233 PHE A CA 1
ATOM 1778 C C . PHE A 1 233 ? 25.559 -23.390 -13.869 1.00 59.03 233 PHE A C 1
ATOM 1780 O O . PHE A 1 233 ? 25.832 -24.364 -13.176 1.00 59.03 233 PHE A O 1
ATOM 1787 N N . ASN A 1 234 ? 26.503 -22.711 -14.525 1.00 59.47 234 ASN A N 1
ATOM 1788 C CA . ASN A 1 234 ? 27.925 -23.060 -14.496 1.00 59.47 234 ASN A CA 1
ATOM 1789 C C . ASN A 1 234 ? 28.567 -22.863 -13.108 1.00 59.47 234 ASN A C 1
ATOM 1791 O O . ASN A 1 234 ? 29.572 -23.500 -12.793 1.00 59.47 234 ASN A O 1
ATOM 1795 N N . SER A 1 235 ? 27.984 -22.007 -12.264 1.00 55.06 235 SER A N 1
ATOM 1796 C CA . SER A 1 235 ? 28.409 -21.754 -10.882 1.00 55.06 235 SER A CA 1
ATOM 1797 C C . SER A 1 235 ? 27.787 -22.732 -9.878 1.00 55.06 235 SER A C 1
ATOM 1799 O O . SER A 1 235 ? 28.292 -22.845 -8.765 1.00 55.06 235 SER A O 1
ATOM 1801 N N . LEU A 1 236 ? 26.742 -23.475 -10.271 1.00 52.81 236 LEU A N 1
ATOM 1802 C CA . LEU A 1 236 ? 26.102 -24.532 -9.468 1.00 52.81 236 LEU A CA 1
ATOM 1803 C C . LEU A 1 236 ? 26.897 -25.857 -9.436 1.00 52.81 236 LEU A C 1
ATOM 1805 O O . LEU A 1 236 ? 26.483 -26.806 -8.775 1.00 52.81 236 LEU A O 1
ATOM 1809 N N . GLY A 1 237 ? 28.080 -25.893 -10.061 1.00 41.47 237 GLY A N 1
ATOM 1810 C CA . GLY A 1 237 ? 29.143 -26.845 -9.747 1.00 41.47 237 GLY A CA 1
ATOM 1811 C C . GLY A 1 237 ? 29.574 -27.737 -10.909 1.00 41.47 237 GLY A C 1
ATOM 1812 O O . GLY A 1 237 ? 28.768 -28.385 -11.574 1.00 41.47 237 GLY A O 1
ATOM 1813 N N . LYS A 1 238 ? 30.899 -27.887 -11.052 1.00 42.66 238 LYS A N 1
ATOM 1814 C CA . LYS A 1 238 ? 31.482 -29.178 -11.426 1.00 42.66 238 LYS A CA 1
ATOM 1815 C C . LYS A 1 238 ? 30.933 -30.214 -10.442 1.00 42.66 238 LYS A C 1
ATOM 1817 O O . LYS A 1 238 ? 31.461 -30.351 -9.339 1.00 42.66 238 LYS A O 1
ATOM 1822 N N . PHE A 1 239 ? 29.888 -30.937 -10.831 1.00 41.19 239 PHE A N 1
ATOM 1823 C CA . PHE A 1 239 ? 29.511 -32.190 -10.187 1.00 41.19 239 PHE A CA 1
ATOM 1824 C C . PHE A 1 239 ? 30.617 -33.209 -10.485 1.00 41.19 239 PHE A C 1
ATOM 1826 O O . PHE A 1 239 ? 30.518 -34.028 -11.395 1.00 41.19 239 PHE A O 1
ATOM 1833 N N . ASN A 1 240 ? 31.725 -33.117 -9.746 1.00 36.62 240 ASN A N 1
ATOM 1834 C CA . ASN A 1 240 ? 32.665 -34.219 -9.654 1.00 36.62 240 ASN A CA 1
ATOM 1835 C C . ASN A 1 240 ? 31.932 -35.392 -8.998 1.00 36.62 240 ASN A C 1
ATOM 1837 O O . ASN A 1 240 ? 31.222 -35.236 -8.008 1.00 36.62 240 ASN A O 1
ATOM 1841 N N . SER A 1 241 ? 32.118 -36.556 -9.599 1.00 38.97 241 SER A N 1
ATOM 1842 C CA . SER A 1 241 ? 31.531 -37.866 -9.333 1.00 38.97 241 SER A CA 1
ATOM 1843 C C . SER A 1 241 ? 31.740 -38.429 -7.915 1.00 38.97 241 SER A C 1
ATOM 1845 O O . SER A 1 241 ? 32.263 -39.532 -7.760 1.00 38.97 241 SER A O 1
ATOM 1847 N N . LEU A 1 242 ? 31.321 -37.725 -6.866 1.00 38.66 242 LEU A N 1
ATOM 1848 C CA . LEU A 1 242 ? 31.312 -38.249 -5.502 1.00 38.66 242 LEU A CA 1
ATOM 1849 C C . LEU A 1 242 ? 29.902 -38.179 -4.918 1.00 38.66 242 LEU A C 1
ATOM 1851 O O . LEU A 1 242 ? 29.417 -37.123 -4.536 1.00 38.66 242 LEU A O 1
ATOM 1855 N N . GLY A 1 243 ? 29.286 -39.359 -4.829 1.00 33.78 243 GLY A N 1
ATOM 1856 C CA . GLY A 1 243 ? 28.116 -39.622 -3.997 1.00 33.78 243 GLY A CA 1
ATOM 1857 C C . GLY A 1 243 ? 26.778 -39.369 -4.682 1.00 33.78 243 GLY A C 1
ATOM 1858 O O . GLY A 1 243 ? 26.346 -38.235 -4.847 1.00 33.78 243 GLY A O 1
ATOM 1859 N N . LYS A 1 244 ? 26.067 -40.455 -5.003 1.00 36.62 244 LYS A N 1
ATOM 1860 C CA . LYS A 1 244 ? 24.616 -40.427 -5.212 1.00 36.62 244 LYS A CA 1
ATOM 1861 C C . LYS A 1 244 ? 23.959 -39.773 -3.990 1.00 36.62 244 LYS A C 1
ATOM 1863 O O . LYS A 1 244 ? 23.878 -40.407 -2.942 1.00 36.62 244 LYS A O 1
ATOM 1868 N N . VAL A 1 245 ? 23.466 -38.548 -4.126 1.00 32.31 245 VAL A N 1
ATOM 1869 C CA . VAL A 1 245 ? 22.493 -37.982 -3.189 1.00 32.31 245 VAL A CA 1
ATOM 1870 C C . VAL A 1 245 ? 21.128 -38.107 -3.855 1.00 32.31 245 VAL A C 1
ATOM 1872 O O . VAL A 1 245 ? 20.808 -37.389 -4.797 1.00 32.31 245 VAL A O 1
ATOM 1875 N N . ASN A 1 246 ? 20.348 -39.087 -3.397 1.00 32.25 246 ASN A N 1
ATOM 1876 C CA . ASN A 1 246 ? 18.931 -39.203 -3.722 1.00 32.25 246 ASN A CA 1
ATOM 1877 C C . ASN A 1 246 ? 18.194 -38.009 -3.101 1.00 32.25 246 ASN A C 1
ATOM 1879 O O . ASN A 1 246 ? 18.000 -37.974 -1.890 1.00 32.25 246 ASN A O 1
ATOM 1883 N N . LEU A 1 247 ? 17.749 -37.064 -3.926 1.00 34.19 247 LEU A N 1
ATOM 1884 C CA . LEU A 1 247 ? 16.826 -35.993 -3.537 1.00 34.19 247 LEU A CA 1
ATOM 1885 C C . LEU A 1 247 ? 15.465 -36.189 -4.217 1.00 34.19 247 LEU A C 1
ATOM 1887 O O . LEU A 1 247 ? 14.945 -35.277 -4.832 1.00 34.19 247 LEU A O 1
ATOM 1891 N N . PHE A 1 248 ? 14.899 -37.394 -4.126 1.00 35.44 248 PHE A N 1
ATOM 1892 C CA . PHE A 1 248 ? 13.477 -37.659 -4.383 1.00 35.44 248 PHE A CA 1
ATOM 1893 C C . PHE A 1 248 ? 13.072 -38.938 -3.646 1.00 35.44 248 PHE A C 1
ATOM 1895 O O . PHE A 1 248 ? 13.100 -40.021 -4.218 1.00 35.44 248 PHE A O 1
ATOM 1902 N N . SER A 1 249 ? 12.783 -38.823 -2.350 1.00 34.84 249 SER A N 1
ATOM 1903 C CA . SER A 1 249 ? 11.961 -39.766 -1.572 1.00 34.84 249 SER A CA 1
ATOM 1904 C C . SER A 1 249 ? 12.104 -39.429 -0.091 1.00 34.84 249 SER A C 1
ATOM 1906 O O . SER A 1 249 ? 12.955 -40.002 0.584 1.00 34.84 249 SER A O 1
ATOM 1908 N N . GLN A 1 250 ? 11.281 -38.506 0.396 1.00 32.53 250 GLN A N 1
ATOM 1909 C CA . GLN A 1 250 ? 10.671 -38.532 1.731 1.00 32.53 250 GLN A CA 1
ATOM 1910 C C . GLN A 1 250 ? 9.918 -37.218 1.897 1.00 32.53 250 GLN A C 1
ATOM 1912 O O . GLN A 1 250 ? 10.537 -36.217 2.206 1.00 32.53 250 GLN A O 1
ATOM 1917 N N . TYR A 1 251 ? 8.634 -37.238 1.537 1.00 36.00 251 TYR A N 1
ATOM 1918 C CA . TYR A 1 251 ? 7.496 -36.523 2.135 1.00 36.00 251 TYR A CA 1
ATOM 1919 C C . TYR A 1 251 ? 6.266 -36.904 1.285 1.00 36.00 251 TYR A C 1
ATOM 1921 O O . TYR A 1 251 ? 5.820 -36.157 0.415 1.00 36.00 251 TYR A O 1
ATOM 1929 N N . MET A 1 252 ? 5.815 -38.151 1.471 1.00 33.75 252 MET A N 1
ATOM 1930 C CA . MET A 1 252 ? 4.389 -38.456 1.620 1.00 33.75 252 MET A CA 1
ATOM 1931 C C . MET A 1 252 ? 4.112 -38.471 3.118 1.00 33.75 252 MET A C 1
ATOM 1933 O O . MET A 1 252 ? 5.018 -38.951 3.842 1.00 33.75 252 MET A O 1
#

InterPro domains:
  IPR001828 Receptor, ligand binding region [PF01094] (158-238)
  IPR008274 Aldehyde oxidase/xanthine dehydrogenase, first molybdopterin binding domain [PF02738] (49-156)
  IPR016208 Aldehyde oxidase/xanthine dehydrogenase-like [PTHR45444] (7-156)
  IPR028082 Periplasmic binding protein-like I [SSF53822] (155-239)
  IPR037165 Aldehyde oxidase/xanthine dehydrogenase, molybdopterin binding domain superfamily [SSF56003] (18-156)

Foldseek 3Di:
DDDDFFDDPDPVVRVVVVVPDDDDDD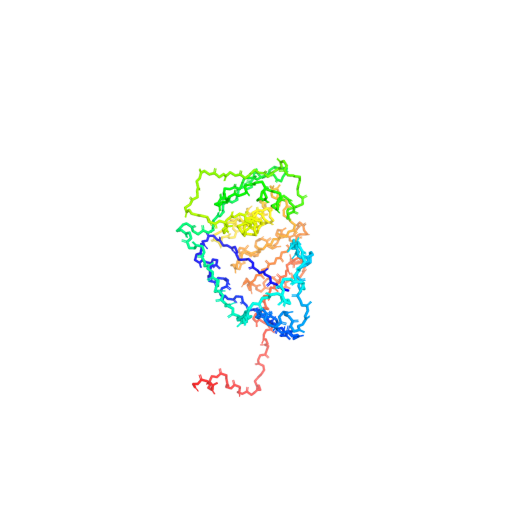DDPDDQDDPVSCVVVVPDDDDDDDDDDDDPVVVVVPDPDDDDDDDDDDDDDQPQVDDWDWDKDAPLPQLAIEIETLAPAQPLLLVLLCVLVVHDSVRYGYDYDHHRGPNPVRHHVSSVVSSVNSCCNRQDDDDDQVLDQVSLLVVLVCCCPPVVHQAEEFDLHANSRLSNQQVCVVVVHAYEYEHHQDPVCVPCVRRVRYDYPDDHPPVVDPPDPDDDDDPPDDDD

Radius of gyration: 27.96 Å; Cα contacts (8 Å, |Δi|>4): 310; chains: 1; bounding box: 66×62×80 Å

Secondary structure (DSSP, 8-state):
--------SSHHHHHHHHHH--------S----SHHHHHHTT--PSSPP----S-HHHHHHT-S----------------SSPP-EEEEE-SSTT-EEEEE--S-HHHHHHHHHHHHT--GGGEEEE-S--S--TTTTTSTHHHHHHHHHHHHHH------TT-HHHHHHHHHHHHHTS--S-EE--SSHHHHHHHHHHHHHTT--EEESS---GGGG-TTTTTTEEESSPPGGGG----S------S----

Solvent-accessible surface area (backbone atoms only — not comparable to full-atom values): 15711 Å² total; per-residue (Å²): 137,89,85,85,84,65,82,57,100,42,73,67,56,21,54,54,53,54,72,67,63,83,83,91,83,81,90,71,82,84,80,69,80,49,74,65,45,24,61,76,68,70,62,73,80,78,79,84,85,84,88,88,82,87,62,66,68,65,51,59,75,69,46,95,76,87,86,86,86,86,87,87,81,83,88,82,80,71,78,40,81,42,67,84,50,65,47,62,46,68,70,88,48,94,79,26,32,42,34,44,37,43,51,76,32,48,66,62,36,23,48,50,28,15,60,73,68,72,48,65,54,89,32,38,45,54,47,67,94,73,65,52,55,42,90,67,62,19,48,60,63,37,38,59,58,45,24,52,47,40,45,50,54,72,77,54,88,88,75,89,33,86,70,32,38,69,48,19,35,51,49,45,47,45,39,50,76,75,63,61,57,81,59,42,80,40,50,55,38,44,64,14,21,52,38,31,34,44,53,25,29,73,73,70,29,47,22,38,27,68,60,43,63,54,73,74,66,71,40,56,83,67,24,61,35,55,44,66,75,48,78,46,75,81,73,76,52,86,79,65,97,71,75,93,76,86,86,81,86,89,85,129

Mean predicted aligned error: 10.01 Å

Nearest PDB structures (foldseek):
  3zyv-assembly1_A  TM=9.848E-01  e=1.037E-11  Mus musculus
  3zyv-assembly2_C  TM=9.847E-01  e=1.622E-11  Mus musculus
  7orc-assembly1_A  TM=9.616E-01  e=1.338E-10  Homo sapiens
  7opn-assembly1_B  TM=9.583E-01  e=1.727E-10  Homo sapiens
  7orc-assembly1_B  TM=9.608E-01  e=3.720E-10  Homo sapiens

Organism: Branchiostoma belcheri (NCBI:txid7741)